Protein AF-A0A0X8G6J3-F1 (afdb_monomer)

Sequence (197 aa):
MYQIENKQFKKTNFDKNHKIVDYQYIKVGNIVKNNNGFSLEINMKKFDKKGNLKKEETSKYSCNTKEGGVFMGIIPFINKPSKKININVLSKNSLYPSNFQEINVLDDYKIIATYKTGFLGVTSITDMNYINRNIKKTDDNTYTILGEIDIKIEVAGVNISNISYKSEEKIDTLKGIVFQKFVENSGSYFTIQLINE

Nearest PDB structures (foldseek):
  4fvs-assembly3_C  TM=5.136E-01  e=3.017E-07  Parabacteroides distasonis ATCC 8503
  3fzx-assembly1_A-2  TM=4.599E-01  e=1.463E-06  Bacteroides fragilis NCTC 9343

Mean predicted aligned error: 5.38 Å

Solvent-accessible surface area (backbone atoms only — not comparable to full-atom values): 10365 Å² total; per-residue (Å²): 125,48,60,60,54,65,26,30,32,40,37,42,35,29,40,62,81,74,44,69,58,31,37,31,43,39,39,30,37,65,72,48,74,56,101,68,22,37,30,34,43,36,42,37,40,33,26,41,67,87,68,50,80,74,47,72,50,73,32,35,41,38,32,65,50,87,66,66,58,56,51,75,78,39,62,84,73,61,88,65,80,26,84,46,35,42,37,46,76,51,56,92,63,74,94,62,68,94,71,87,64,78,39,83,64,49,81,52,36,36,40,42,39,41,32,41,38,73,95,84,54,42,52,31,40,38,40,37,39,39,35,82,27,27,37,39,72,74,50,101,56,30,33,35,38,38,30,34,36,44,35,40,36,30,47,75,90,40,80,77,47,79,50,55,27,44,37,40,35,33,34,31,79,89,64,14,74,44,35,36,37,38,37,34,90,79,54,26,31,36,38,35,33,59,75,48,124

pLDDT: mean 86.93, std 9.5, range [51.28, 97.62]

Organism: NCBI:txid1622118

Structure (mmCIF, N/CA/C/O backbone):
data_AF-A0A0X8G6J3-F1
#
_entry.id   AF-A0A0X8G6J3-F1
#
loop_
_atom_site.group_PDB
_atom_site.id
_atom_site.type_symbol
_atom_site.label_atom_id
_atom_site.label_alt_id
_atom_site.label_comp_id
_atom_site.label_asym_id
_atom_site.label_entity_id
_atom_site.label_seq_id
_atom_site.pdbx_PDB_ins_code
_atom_site.Cartn_x
_atom_site.Cartn_y
_atom_site.Cartn_z
_atom_site.occupancy
_atom_site.B_iso_or_equiv
_atom_site.auth_seq_id
_atom_site.auth_comp_id
_atom_site.auth_asym_id
_atom_site.auth_atom_id
_atom_site.pdbx_PDB_model_num
ATOM 1 N N . MET A 1 1 ? 6.593 7.544 -15.133 1.00 51.28 1 MET A N 1
ATOM 2 C CA . MET A 1 1 ? 6.299 7.765 -13.697 1.00 51.28 1 MET A CA 1
ATOM 3 C C . MET A 1 1 ? 4.918 7.188 -13.454 1.00 51.28 1 MET A C 1
ATOM 5 O O . MET A 1 1 ? 3.986 7.673 -14.076 1.00 51.28 1 MET A O 1
ATOM 9 N N . TYR A 1 2 ? 4.780 6.129 -12.653 1.00 58.97 2 TYR A N 1
ATOM 10 C CA . TYR A 1 2 ? 3.465 5.555 -12.327 1.00 58.97 2 TYR A CA 1
ATOM 11 C C . TYR A 1 2 ? 2.759 6.515 -11.373 1.00 58.97 2 TYR A C 1
ATOM 13 O O . TYR A 1 2 ? 2.923 6.459 -10.157 1.00 58.97 2 TYR A O 1
ATOM 21 N N . GLN A 1 3 ? 2.128 7.526 -11.962 1.00 69.06 3 GLN A N 1
ATOM 22 C CA . GLN A 1 3 ? 1.767 8.744 -11.262 1.00 69.06 3 GLN A CA 1
ATOM 23 C C . GLN A 1 3 ? 0.412 8.540 -10.601 1.00 69.06 3 GLN A C 1
ATOM 25 O O . GLN A 1 3 ? -0.606 8.368 -11.266 1.00 69.06 3 GLN A O 1
ATOM 30 N N . ILE A 1 4 ? 0.434 8.505 -9.275 1.00 80.38 4 ILE A N 1
ATOM 31 C CA . ILE A 1 4 ? -0.761 8.458 -8.428 1.00 80.38 4 ILE A CA 1
ATOM 32 C C . ILE A 1 4 ? -1.373 9.843 -8.216 1.00 80.38 4 ILE A C 1
ATOM 34 O O . ILE A 1 4 ? -2.382 9.963 -7.537 1.00 80.38 4 ILE A O 1
ATOM 38 N N . GLU A 1 5 ? -0.740 10.883 -8.760 1.00 85.62 5 GLU A N 1
ATOM 39 C CA . GLU A 1 5 ? -1.200 12.264 -8.670 1.00 85.62 5 GLU A CA 1
ATOM 40 C C . GLU A 1 5 ? -2.636 12.397 -9.164 1.00 85.62 5 GLU A C 1
ATOM 42 O O . GLU A 1 5 ? -2.987 11.828 -10.195 1.00 85.62 5 GLU A O 1
ATOM 47 N N . ASN A 1 6 ? -3.445 13.156 -8.427 1.00 88.12 6 ASN A N 1
ATOM 48 C CA . ASN A 1 6 ? -4.841 13.454 -8.751 1.00 88.12 6 ASN A CA 1
ATOM 49 C C . ASN A 1 6 ? -5.767 12.234 -8.877 1.00 88.12 6 ASN A C 1
ATOM 51 O O . ASN A 1 6 ? -6.945 12.396 -9.184 1.00 88.12 6 ASN A O 1
ATOM 55 N N . LYS A 1 7 ? -5.284 11.032 -8.545 1.00 89.81 7 LYS A N 1
ATOM 56 C CA . LYS A 1 7 ? -6.077 9.803 -8.572 1.00 89.81 7 LYS A CA 1
ATOM 57 C C . LYS A 1 7 ? -6.813 9.569 -7.269 1.00 89.81 7 LYS A C 1
ATOM 59 O O . LYS A 1 7 ? -6.413 10.019 -6.187 1.00 89.81 7 LYS A O 1
ATOM 64 N N . GLN A 1 8 ? -7.887 8.794 -7.382 1.00 92.62 8 GLN A N 1
ATOM 65 C CA . GLN A 1 8 ? -8.669 8.358 -6.240 1.00 92.62 8 GLN A CA 1
ATOM 66 C C . GLN A 1 8 ? -8.695 6.838 -6.137 1.00 92.62 8 GLN A C 1
ATOM 68 O O . GLN A 1 8 ? -9.007 6.132 -7.094 1.00 92.62 8 GLN A O 1
ATOM 73 N N . PHE A 1 9 ? -8.439 6.342 -4.933 1.00 92.75 9 PHE A N 1
ATOM 74 C CA . PHE A 1 9 ? -8.436 4.924 -4.617 1.00 92.75 9 PHE A CA 1
ATOM 75 C C . PHE A 1 9 ? -9.472 4.599 -3.544 1.00 92.75 9 PHE A C 1
ATOM 77 O O . PHE A 1 9 ? -9.781 5.416 -2.674 1.00 92.75 9 PHE A O 1
ATOM 84 N N . LYS A 1 10 ? -9.980 3.370 -3.572 1.00 94.94 10 LYS A N 1
ATOM 85 C CA . LYS A 1 10 ? -10.772 2.777 -2.497 1.00 94.94 10 LYS A CA 1
ATOM 86 C C . LYS A 1 10 ? -9.968 1.661 -1.855 1.00 94.94 10 LYS A C 1
ATOM 88 O O . LYS A 1 10 ? -9.689 0.662 -2.513 1.00 94.94 10 LYS A O 1
ATOM 93 N N . LYS A 1 11 ? -9.642 1.805 -0.570 1.00 94.94 11 LYS A N 1
ATOM 94 C CA . LYS A 1 11 ? -9.131 0.698 0.243 1.00 94.94 11 LYS A CA 1
ATOM 95 C C . LYS A 1 11 ? -10.290 0.028 0.973 1.00 94.94 11 LYS A C 1
ATOM 97 O O . LYS A 1 11 ? -11.063 0.718 1.632 1.00 94.94 11 LYS A O 1
ATOM 102 N N . THR A 1 12 ? -10.403 -1.291 0.883 1.00 96.44 12 THR A N 1
ATOM 103 C CA . THR A 1 12 ? -11.444 -2.075 1.570 1.00 96.44 12 THR A CA 1
ATOM 104 C C . THR A 1 12 ? -10.787 -3.155 2.414 1.00 96.44 12 THR A C 1
ATOM 106 O O . THR A 1 12 ? -9.980 -3.916 1.887 1.00 96.44 12 THR A O 1
ATOM 109 N N . ASN A 1 13 ? -11.122 -3.221 3.702 1.00 96.38 13 ASN A N 1
ATOM 110 C CA . ASN A 1 13 ? -10.615 -4.238 4.622 1.00 96.38 13 ASN A CA 1
ATOM 111 C C . ASN A 1 13 ? -11.652 -5.356 4.787 1.00 96.38 13 ASN A C 1
ATOM 113 O O . ASN A 1 13 ? -12.846 -5.086 4.954 1.00 96.38 13 ASN A O 1
ATOM 117 N N . PHE A 1 14 ? -11.190 -6.601 4.765 1.00 97.62 14 PHE A N 1
ATOM 118 C CA . PHE A 1 14 ? -12.004 -7.808 4.833 1.00 97.62 14 PHE A CA 1
ATOM 119 C C . PHE A 1 14 ? -11.550 -8.694 5.991 1.00 97.62 14 PHE A C 1
ATOM 121 O O . PHE A 1 14 ? -10.353 -8.830 6.254 1.00 97.62 14 PHE A O 1
ATOM 128 N N . ASP A 1 15 ? -12.511 -9.319 6.667 1.00 96.94 15 ASP A N 1
ATOM 129 C CA . ASP A 1 15 ? -12.221 -10.381 7.624 1.00 96.94 15 ASP A CA 1
ATOM 130 C C . ASP A 1 15 ? -11.864 -11.696 6.905 1.00 96.94 15 ASP A C 1
ATOM 132 O O . ASP A 1 15 ? -12.008 -11.835 5.686 1.00 96.94 15 ASP A O 1
ATOM 136 N N . LYS A 1 16 ? -11.437 -12.698 7.679 1.00 96.56 16 LYS A N 1
ATOM 137 C CA . LYS A 1 16 ? -11.133 -14.050 7.182 1.00 96.56 16 LYS A CA 1
ATOM 138 C C . LYS A 1 16 ? -12.302 -14.770 6.489 1.00 96.56 16 LYS A C 1
ATOM 140 O O . LYS A 1 16 ? -12.087 -15.795 5.858 1.00 96.56 16 LYS A O 1
ATOM 145 N N . ASN A 1 17 ? -13.533 -14.271 6.629 1.00 97.06 17 ASN A N 1
ATOM 146 C CA . ASN A 1 17 ? -14.732 -14.807 5.983 1.00 97.06 17 ASN A CA 1
ATOM 147 C C . ASN A 1 17 ? -15.140 -13.97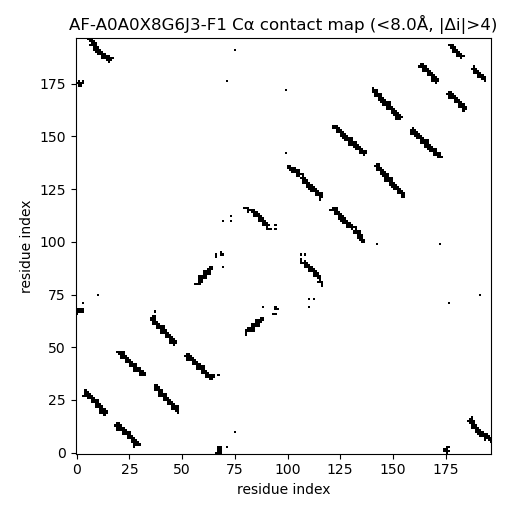1 4.756 1.00 97.06 17 ASN A C 1
ATOM 149 O O . ASN A 1 17 ? -16.286 -14.056 4.313 1.00 97.06 17 ASN A O 1
ATOM 153 N N . HIS A 1 18 ? -14.236 -13.131 4.238 1.00 96.06 18 HIS A N 1
ATOM 154 C CA . HIS A 1 18 ? -14.456 -12.232 3.103 1.00 96.06 18 HIS A CA 1
ATOM 155 C C . HIS A 1 18 ? -15.536 -11.163 3.334 1.00 96.06 18 HIS A C 1
ATOM 157 O O . HIS A 1 18 ? -16.043 -10.570 2.378 1.00 96.06 18 HIS A O 1
ATOM 163 N N . LYS A 1 19 ? -15.894 -10.871 4.590 1.00 97.56 19 LYS A N 1
ATOM 164 C CA . LYS A 1 19 ? -16.859 -9.814 4.916 1.00 97.56 19 LYS A CA 1
ATOM 165 C C . LYS A 1 19 ? -16.145 -8.483 5.088 1.00 97.56 19 LYS A C 1
ATOM 167 O O . LYS A 1 19 ? -15.113 -8.401 5.748 1.00 97.56 19 LYS A O 1
ATOM 172 N N . ILE A 1 20 ? -16.734 -7.424 4.537 1.00 97.31 20 ILE A N 1
ATOM 173 C CA . ILE A 1 20 ? -16.217 -6.060 4.690 1.00 97.31 20 ILE A CA 1
ATOM 174 C C . ILE A 1 20 ? -16.267 -5.654 6.167 1.00 97.31 20 ILE A C 1
ATOM 176 O O . ILE A 1 20 ? -17.327 -5.676 6.801 1.00 97.31 20 ILE A O 1
ATOM 180 N N . VAL A 1 21 ? -15.116 -5.238 6.688 1.00 96.75 21 VAL A N 1
ATOM 181 C CA . VAL A 1 21 ? -14.955 -4.700 8.043 1.00 96.75 21 VAL A CA 1
ATOM 182 C C . VAL A 1 21 ? -15.147 -3.186 8.024 1.00 96.75 21 VAL A C 1
ATOM 184 O O . VAL A 1 21 ? -15.980 -2.645 8.753 1.00 96.75 21 VAL A O 1
ATOM 187 N N . ASP A 1 22 ? -14.397 -2.510 7.158 1.00 96.06 22 ASP A N 1
ATOM 188 C CA . ASP A 1 22 ? -14.461 -1.074 6.917 1.00 96.06 22 ASP A CA 1
ATOM 189 C C . ASP A 1 22 ? -13.837 -0.739 5.548 1.00 96.06 22 ASP A C 1
ATOM 191 O O . ASP A 1 22 ? -13.261 -1.604 4.877 1.00 96.06 22 ASP A O 1
ATOM 195 N N . TYR A 1 23 ? -13.989 0.505 5.100 1.00 95.62 23 TYR A N 1
ATOM 196 C CA . TYR A 1 23 ? -13.352 0.976 3.872 1.00 95.62 23 TYR A CA 1
ATOM 197 C C . TYR A 1 23 ? -12.980 2.453 3.968 1.00 95.62 23 TYR A C 1
ATOM 199 O O . TYR A 1 23 ? -13.466 3.194 4.822 1.00 95.62 23 TYR A O 1
ATOM 207 N N . GLN A 1 24 ? -12.107 2.897 3.073 1.00 94.12 24 GLN A N 1
ATOM 208 C CA . GLN A 1 24 ? -11.682 4.286 2.983 1.00 94.12 24 GLN A CA 1
ATOM 209 C C . GLN A 1 24 ? -11.500 4.721 1.531 1.00 94.12 24 GLN A C 1
ATOM 211 O O . GLN A 1 24 ? -11.022 3.955 0.693 1.00 94.12 24 GLN A O 1
ATOM 216 N N . TYR A 1 25 ? -11.855 5.971 1.252 1.00 94.19 25 TYR A N 1
ATOM 217 C CA . TYR A 1 25 ? -11.484 6.654 0.020 1.00 94.19 25 TYR A CA 1
ATOM 218 C C . TYR A 1 25 ? -10.208 7.448 0.251 1.00 94.19 25 TYR A C 1
ATOM 220 O O . TYR A 1 25 ? -10.073 8.115 1.274 1.00 94.19 25 TYR A O 1
ATOM 228 N N . ILE A 1 26 ? -9.283 7.356 -0.696 1.00 91.38 26 ILE A N 1
ATOM 229 C CA . ILE A 1 26 ? -7.967 7.984 -0.671 1.00 91.38 26 ILE A CA 1
ATOM 230 C C . ILE A 1 26 ? -7.887 8.855 -1.918 1.00 91.38 26 ILE A C 1
ATOM 232 O O . ILE A 1 26 ? -7.860 8.329 -3.027 1.00 91.38 26 ILE A O 1
ATOM 236 N N . LYS A 1 27 ? -7.861 10.172 -1.746 1.00 91.75 27 LYS A N 1
ATOM 237 C CA . LYS A 1 27 ? -7.637 11.131 -2.825 1.00 91.75 27 LYS A CA 1
ATOM 238 C C . LYS A 1 27 ? -6.218 11.663 -2.723 1.00 91.75 27 LYS A C 1
ATOM 240 O O . LYS A 1 27 ? -5.848 12.255 -1.708 1.00 91.75 27 LYS A O 1
ATOM 245 N N . VAL A 1 28 ? -5.440 11.443 -3.771 1.00 88.25 28 VAL A N 1
ATOM 246 C CA . VAL A 1 28 ? -4.062 11.914 -3.867 1.00 88.25 28 VAL A CA 1
ATOM 247 C C . VAL A 1 28 ? -4.067 13.289 -4.530 1.00 88.25 28 VAL A C 1
ATOM 249 O O . VAL A 1 28 ? -4.701 13.480 -5.563 1.00 88.25 28 VAL A O 1
ATOM 252 N N . GLY A 1 29 ? -3.405 14.262 -3.912 1.00 88.75 29 GLY A N 1
ATOM 253 C CA . GLY A 1 29 ? -3.233 15.603 -4.462 1.00 88.75 29 GLY A CA 1
ATOM 254 C C . GLY A 1 29 ? -2.070 15.695 -5.448 1.00 88.75 29 GLY A C 1
ATOM 255 O O . GLY A 1 29 ? -1.490 14.687 -5.857 1.00 88.75 29 GLY A O 1
ATOM 256 N N . ASN A 1 30 ? -1.706 16.930 -5.787 1.00 89.19 30 ASN A N 1
ATOM 257 C CA . ASN A 1 30 ? -0.569 17.214 -6.656 1.00 89.19 30 ASN A CA 1
ATOM 258 C C . ASN A 1 30 ? 0.765 16.788 -6.014 1.00 89.19 30 ASN A C 1
ATOM 260 O O . ASN A 1 30 ? 0.976 16.944 -4.806 1.00 89.19 30 ASN A O 1
ATOM 264 N N . ILE A 1 31 ? 1.682 16.289 -6.839 1.00 85.75 31 ILE A N 1
ATOM 265 C CA . ILE A 1 31 ? 3.051 15.939 -6.481 1.00 85.75 31 ILE A CA 1
ATOM 266 C C . ILE A 1 31 ? 3.927 17.167 -6.708 1.00 85.75 31 ILE A C 1
ATOM 268 O O . ILE A 1 31 ? 4.256 17.544 -7.831 1.00 85.75 31 ILE A O 1
ATOM 272 N N . VAL A 1 32 ? 4.377 17.765 -5.613 1.00 86.69 32 VAL A N 1
ATOM 273 C CA . VAL A 1 32 ? 5.320 18.881 -5.632 1.00 86.69 32 VAL A CA 1
ATOM 274 C C . VAL A 1 32 ? 6.737 18.325 -5.555 1.00 86.69 32 VAL A C 1
ATOM 276 O O . VAL A 1 32 ? 7.125 17.731 -4.548 1.00 86.69 32 VAL A O 1
ATOM 279 N N . LYS A 1 33 ? 7.519 18.511 -6.619 1.00 83.44 33 LYS A N 1
ATOM 280 C CA . LYS A 1 33 ? 8.941 18.136 -6.663 1.00 83.44 33 LYS A CA 1
ATOM 281 C C . LYS A 1 33 ? 9.805 19.257 -6.089 1.00 83.44 33 LYS A C 1
ATOM 283 O O . LYS A 1 33 ? 9.541 20.431 -6.329 1.00 83.44 33 LYS A O 1
ATOM 288 N N . ASN A 1 34 ? 10.857 18.894 -5.366 1.00 77.19 34 ASN A N 1
ATOM 289 C CA . ASN A 1 34 ? 11.898 19.811 -4.909 1.00 77.19 34 ASN A CA 1
ATOM 290 C C . ASN A 1 34 ? 13.284 19.169 -5.097 1.00 77.19 34 ASN A C 1
ATOM 292 O O . ASN A 1 34 ? 13.391 18.006 -5.486 1.00 77.19 34 ASN A O 1
ATOM 296 N N . ASN A 1 35 ? 14.353 19.918 -4.815 1.00 73.94 35 ASN A N 1
ATOM 297 C CA . ASN A 1 35 ? 15.731 19.446 -5.015 1.00 73.94 35 ASN A CA 1
ATOM 298 C C . ASN A 1 35 ? 16.058 18.155 -4.237 1.00 73.94 35 ASN A C 1
ATOM 300 O O . ASN A 1 35 ? 16.940 17.405 -4.646 1.00 73.94 35 ASN A O 1
ATOM 304 N N . ASN A 1 36 ? 15.318 17.875 -3.160 1.00 71.75 36 ASN A N 1
ATOM 305 C CA . ASN A 1 36 ? 15.577 16.784 -2.223 1.00 71.75 36 ASN A CA 1
ATOM 306 C C . ASN A 1 36 ? 14.566 15.627 -2.344 1.00 71.75 36 ASN A C 1
ATOM 308 O O . ASN A 1 36 ? 14.635 14.689 -1.553 1.00 71.75 36 ASN A O 1
ATOM 312 N N . GLY A 1 37 ? 13.639 15.675 -3.309 1.00 78.62 37 GLY A N 1
ATOM 313 C CA . GLY A 1 37 ? 12.644 14.627 -3.540 1.00 78.62 37 GLY A CA 1
ATOM 314 C C . GLY A 1 37 ? 11.275 15.175 -3.932 1.00 78.62 37 GLY A C 1
ATOM 315 O O . GLY A 1 37 ? 11.162 16.093 -4.747 1.00 78.62 37 GLY A O 1
ATOM 316 N N . PHE A 1 38 ? 10.211 14.599 -3.378 1.00 81.94 38 PHE A N 1
ATOM 317 C CA . PHE A 1 38 ? 8.840 15.009 -3.677 1.00 81.94 38 PHE A CA 1
ATOM 318 C C . PHE A 1 38 ? 7.942 14.985 -2.442 1.00 81.94 38 PHE A C 1
ATOM 320 O O . PHE A 1 38 ? 8.163 14.253 -1.475 1.00 81.94 38 PHE A O 1
ATOM 327 N N . SER A 1 39 ? 6.893 15.795 -2.486 1.00 84.88 39 SER A N 1
ATOM 328 C CA . SER A 1 39 ? 5.851 15.843 -1.469 1.00 84.88 39 SER A CA 1
ATOM 329 C C . SER A 1 39 ? 4.474 15.812 -2.102 1.00 84.88 39 SER A C 1
ATOM 331 O O . SER A 1 39 ? 4.294 16.337 -3.197 1.00 84.88 39 SER A O 1
ATOM 333 N N . LEU A 1 40 ? 3.506 15.237 -1.399 1.00 86.56 40 LEU A N 1
ATOM 334 C CA . LEU A 1 40 ? 2.106 15.285 -1.802 1.00 86.56 40 LEU A CA 1
ATOM 335 C C . LEU A 1 40 ? 1.188 15.346 -0.586 1.00 86.56 40 LEU A C 1
ATOM 337 O O . LEU A 1 40 ? 1.580 15.020 0.540 1.00 86.56 40 LEU A O 1
ATOM 341 N N . GLU A 1 41 ? -0.044 15.764 -0.833 1.00 88.19 41 GLU A N 1
ATOM 342 C CA . GLU A 1 41 ? -1.135 15.690 0.131 1.00 88.19 41 GLU A CA 1
ATOM 343 C C . GLU A 1 41 ? -2.040 14.508 -0.193 1.00 88.19 41 GLU A C 1
ATOM 345 O O . GLU A 1 41 ? -2.305 14.212 -1.356 1.00 88.19 41 GLU A O 1
ATOM 350 N N . ILE A 1 42 ? -2.535 13.839 0.844 1.00 87.75 42 ILE A N 1
ATOM 351 C CA . ILE A 1 42 ? -3.537 12.784 0.714 1.00 87.75 42 ILE A CA 1
ATOM 352 C C . ILE A 1 42 ? -4.705 13.127 1.610 1.00 87.75 42 ILE A C 1
ATOM 354 O O . ILE A 1 42 ? -4.521 13.265 2.818 1.00 87.75 42 ILE A O 1
ATOM 358 N N . ASN A 1 43 ? -5.895 13.204 1.026 1.00 90.44 43 ASN A N 1
ATOM 359 C CA . ASN A 1 43 ? -7.145 13.260 1.765 1.00 90.44 43 ASN A CA 1
ATOM 360 C C . ASN A 1 43 ? -7.729 11.849 1.874 1.00 90.44 43 ASN A C 1
ATOM 362 O O . ASN A 1 43 ? -7.900 11.154 0.874 1.00 90.44 43 ASN A O 1
ATOM 366 N N . MET A 1 44 ? -8.024 11.421 3.095 1.00 90.69 44 MET A N 1
ATOM 367 C CA . MET A 1 44 ? -8.567 10.106 3.389 1.00 90.69 44 MET A CA 1
ATOM 368 C C . MET A 1 44 ? -9.893 10.241 4.127 1.00 90.69 44 MET A C 1
ATOM 370 O O . MET A 1 44 ? -9.975 10.919 5.149 1.00 90.69 44 MET A O 1
ATOM 374 N N . LYS A 1 45 ? -10.919 9.539 3.644 1.00 93.06 45 LYS A N 1
ATOM 375 C CA . LYS A 1 45 ? -12.229 9.430 4.297 1.00 93.06 45 LYS A CA 1
ATOM 376 C C . LYS A 1 45 ? -12.487 7.976 4.657 1.00 93.06 45 LYS A C 1
ATOM 378 O O . LYS A 1 45 ? -12.568 7.145 3.757 1.00 93.06 45 LYS A O 1
ATOM 383 N N . LYS A 1 46 ? -12.606 7.664 5.947 1.00 93.31 46 LYS A N 1
ATOM 384 C CA . LYS A 1 46 ? -12.851 6.312 6.470 1.00 93.31 46 LYS A CA 1
ATOM 385 C C . LYS A 1 46 ? -14.321 6.125 6.832 1.00 93.31 46 LYS A C 1
ATOM 387 O O . LYS A 1 46 ? -14.900 6.963 7.521 1.00 93.31 46 LYS A O 1
ATOM 392 N N . PHE A 1 47 ? -14.884 4.989 6.447 1.00 96.00 47 PHE A N 1
ATOM 393 C CA . PHE A 1 47 ? -16.277 4.610 6.656 1.00 96.00 47 PHE A CA 1
ATOM 394 C C . PHE A 1 47 ? -16.361 3.253 7.349 1.00 96.00 47 PHE A C 1
ATOM 396 O O . PHE A 1 47 ? -15.510 2.395 7.130 1.00 96.00 47 PHE A O 1
ATOM 403 N N . ASP A 1 48 ? -17.388 3.038 8.170 1.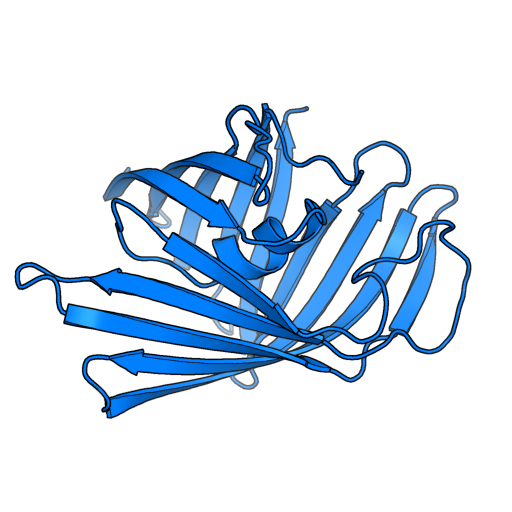00 96.25 48 ASP A N 1
ATOM 404 C CA . ASP A 1 48 ? -17.706 1.685 8.643 1.00 96.25 48 ASP A CA 1
ATOM 405 C C . ASP A 1 48 ? -18.402 0.846 7.559 1.00 96.25 48 ASP A C 1
ATOM 407 O O . ASP A 1 48 ? -18.801 1.347 6.508 1.00 96.25 48 ASP A O 1
ATOM 411 N N . LYS A 1 49 ? -18.602 -0.448 7.832 1.00 95.56 49 LYS A N 1
ATOM 412 C CA .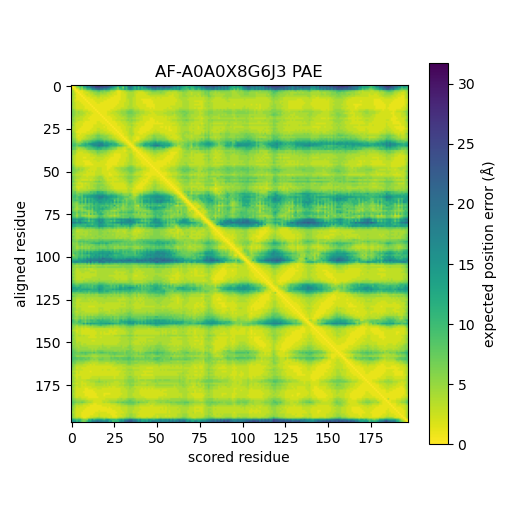 LYS A 1 49 ? -19.329 -1.362 6.934 1.00 95.56 49 LYS A CA 1
ATOM 413 C C . LYS A 1 49 ? -20.767 -0.944 6.593 1.00 95.56 49 LYS A C 1
ATOM 415 O O . LYS A 1 49 ? -21.328 -1.485 5.648 1.00 95.56 49 LYS A O 1
ATOM 420 N N . LYS A 1 50 ? -21.386 -0.043 7.368 1.00 96.12 50 LYS A N 1
ATOM 421 C CA . LYS A 1 50 ? -22.736 0.488 7.106 1.00 96.12 50 LYS A CA 1
ATOM 422 C C . LYS A 1 50 ? -22.695 1.773 6.266 1.00 96.12 50 LYS A C 1
ATOM 424 O O . LYS A 1 50 ? -23.747 2.311 5.948 1.00 96.12 50 LYS A O 1
ATOM 429 N N . GLY A 1 51 ? -21.503 2.264 5.926 1.00 95.06 51 GLY A N 1
ATOM 430 C CA . GLY A 1 51 ? -21.301 3.483 5.152 1.00 95.06 51 GLY A CA 1
ATOM 431 C C . GLY A 1 51 ? -21.303 4.767 5.976 1.00 95.06 51 GLY A C 1
ATOM 432 O O . GLY A 1 51 ? -21.323 5.851 5.399 1.00 95.06 51 GLY A O 1
ATOM 433 N N . ASN A 1 52 ? -21.243 4.690 7.309 1.00 97.12 52 ASN A N 1
ATOM 434 C CA . ASN A 1 52 ? -21.144 5.897 8.129 1.00 97.12 52 ASN A CA 1
ATOM 435 C C . ASN A 1 52 ? -19.710 6.421 8.111 1.00 97.12 52 ASN A C 1
ATOM 437 O O . ASN A 1 52 ? -18.779 5.676 8.436 1.00 97.12 52 ASN A O 1
ATOM 441 N N . LEU A 1 53 ? -19.538 7.709 7.807 1.00 96.25 53 LEU A N 1
ATOM 442 C CA . LEU A 1 53 ? -18.250 8.388 7.924 1.00 96.25 53 LEU A CA 1
ATOM 443 C C . LEU A 1 53 ? -17.773 8.325 9.381 1.00 96.25 53 LEU A C 1
ATOM 445 O O . LEU A 1 53 ? -18.463 8.765 10.298 1.00 96.25 53 LEU A O 1
ATOM 449 N N . LYS A 1 54 ? -16.586 7.762 9.596 1.00 94.38 54 LYS A N 1
ATOM 450 C CA . LYS A 1 54 ? -15.933 7.701 10.910 1.00 94.38 54 LYS A CA 1
ATOM 451 C C . LYS A 1 54 ? -14.868 8.760 11.072 1.00 94.38 54 LYS A C 1
ATOM 453 O O . LYS A 1 54 ? -14.620 9.205 12.188 1.00 94.38 54 LYS A O 1
ATOM 458 N N . LYS A 1 55 ? -14.196 9.106 9.978 1.00 88.62 55 LYS A N 1
ATOM 459 C CA . LYS A 1 55 ? -13.063 10.017 10.013 1.00 88.62 55 LYS A CA 1
ATOM 460 C C . LYS A 1 55 ? -12.793 10.593 8.636 1.00 88.62 55 LYS A C 1
ATOM 462 O O . LYS A 1 55 ? -12.887 9.877 7.642 1.00 88.62 55 LYS A O 1
ATOM 467 N N . GLU A 1 56 ? -12.379 11.846 8.607 1.00 91.38 56 GLU A N 1
ATOM 468 C CA . GLU A 1 56 ? -11.778 12.486 7.448 1.00 91.38 56 GLU A CA 1
ATOM 469 C C . GLU A 1 56 ? -10.482 13.162 7.890 1.00 91.38 56 GLU A C 1
ATOM 471 O O . GLU A 1 56 ? -10.438 13.790 8.948 1.00 91.38 56 GLU A O 1
ATOM 476 N N . GLU A 1 57 ? -9.413 12.989 7.120 1.00 86.50 57 GLU A N 1
ATOM 477 C CA . GLU A 1 57 ? -8.124 13.600 7.425 1.00 86.50 57 GLU A CA 1
ATOM 478 C C . GLU A 1 57 ? -7.298 13.878 6.176 1.00 86.50 57 GLU A C 1
ATOM 480 O O . GLU A 1 57 ? -7.377 13.153 5.187 1.00 86.50 57 GLU A O 1
ATOM 485 N N . THR A 1 58 ? -6.452 14.904 6.258 1.00 87.25 58 THR A N 1
ATOM 486 C CA . THR A 1 58 ? -5.455 15.213 5.234 1.00 87.25 58 THR A CA 1
ATOM 487 C C . THR A 1 58 ? -4.060 15.062 5.829 1.00 87.25 58 THR A C 1
ATOM 489 O O . THR A 1 58 ? -3.766 15.636 6.877 1.00 87.25 58 THR A O 1
ATOM 492 N N . SER A 1 59 ? -3.198 14.289 5.168 1.00 84.44 59 SER A N 1
ATOM 493 C CA . SER A 1 59 ? -1.807 14.060 5.578 1.00 84.44 59 SER A CA 1
ATOM 494 C C . SER A 1 59 ? -0.837 14.523 4.496 1.00 84.44 59 SER A C 1
ATOM 496 O O . SER A 1 59 ? -1.070 14.298 3.308 1.00 84.44 59 SER A O 1
ATOM 498 N N . LYS A 1 60 ? 0.268 15.148 4.914 1.00 85.56 60 LYS A N 1
ATOM 499 C CA . LYS A 1 60 ? 1.371 15.543 4.031 1.00 85.56 60 LYS A CA 1
ATOM 500 C C . LYS A 1 60 ? 2.466 14.491 4.077 1.00 85.56 60 LYS A C 1
ATOM 502 O O . LYS A 1 60 ? 3.019 14.197 5.140 1.00 85.56 60 LYS A O 1
ATOM 507 N N . TYR A 1 61 ? 2.808 13.968 2.912 1.00 83.56 61 TYR A N 1
ATOM 508 C CA . TYR A 1 61 ? 3.891 13.018 2.740 1.00 83.56 61 TYR A CA 1
ATOM 509 C C . TYR A 1 61 ? 5.094 13.726 2.125 1.00 83.56 61 TYR A C 1
ATOM 511 O O . TYR A 1 61 ? 4.949 14.556 1.229 1.00 83.56 61 TYR A O 1
ATOM 519 N N . SER A 1 62 ? 6.291 13.421 2.616 1.00 83.75 62 SER A N 1
ATOM 520 C CA . SER A 1 62 ? 7.558 13.915 2.080 1.00 83.75 62 SER A CA 1
ATOM 521 C C . SER A 1 62 ? 8.501 12.737 1.897 1.00 83.75 62 SER A C 1
ATOM 523 O O . SER A 1 62 ? 8.743 11.969 2.828 1.00 83.75 62 SER A O 1
ATOM 525 N N . CYS A 1 63 ? 9.016 12.582 0.688 1.00 80.00 63 CYS A N 1
ATOM 526 C CA . CYS A 1 63 ? 9.834 11.449 0.308 1.00 80.00 63 CYS A CA 1
ATOM 527 C C . CYS A 1 63 ? 11.171 11.935 -0.231 1.00 80.00 63 CYS A C 1
ATOM 529 O O . CYS A 1 63 ? 11.203 12.786 -1.119 1.00 80.00 63 CYS A O 1
ATOM 531 N N . ASN A 1 64 ? 12.255 11.365 0.292 1.00 76.56 64 ASN A N 1
ATOM 532 C CA . ASN A 1 64 ? 13.623 11.732 -0.071 1.00 76.56 64 ASN A CA 1
ATOM 533 C C . ASN A 1 64 ? 14.160 10.876 -1.233 1.00 76.56 64 ASN A C 1
ATOM 535 O O . ASN A 1 64 ? 15.340 10.545 -1.285 1.00 76.56 64 ASN A O 1
ATOM 539 N N . THR A 1 65 ? 13.287 10.469 -2.153 1.00 69.25 65 THR A N 1
ATOM 540 C CA . THR A 1 65 ? 13.660 9.806 -3.411 1.00 69.25 65 THR A CA 1
ATOM 541 C C . THR A 1 65 ? 12.963 10.509 -4.575 1.00 69.25 65 THR A C 1
ATOM 543 O O . THR A 1 65 ? 12.189 11.439 -4.368 1.00 69.25 65 THR A O 1
ATOM 546 N N . LYS A 1 66 ? 13.280 10.120 -5.813 1.00 65.81 66 LYS A N 1
ATOM 547 C CA . LYS A 1 66 ? 12.654 10.611 -7.053 1.00 65.81 66 LYS A CA 1
ATOM 548 C C . LYS A 1 66 ? 11.612 9.631 -7.624 1.00 65.81 66 LYS A C 1
ATOM 550 O O . LYS A 1 66 ? 10.930 9.958 -8.593 1.00 65.81 66 LYS A O 1
ATOM 555 N N . GLU A 1 67 ? 11.439 8.464 -7.000 1.00 66.69 67 GLU A N 1
ATOM 556 C CA . GLU A 1 67 ? 10.505 7.417 -7.427 1.00 66.69 67 GLU A CA 1
ATOM 557 C C . GLU A 1 67 ? 9.081 7.579 -6.865 1.00 66.69 67 GLU A C 1
ATOM 559 O O . GLU A 1 67 ? 8.798 7.223 -5.728 1.00 66.69 67 GLU A O 1
ATOM 564 N N . GLY A 1 68 ? 8.137 8.064 -7.677 1.00 62.44 68 GLY A N 1
ATOM 565 C CA . GLY A 1 68 ? 6.753 8.312 -7.232 1.00 62.44 68 GLY A CA 1
ATOM 566 C C . GLY A 1 68 ? 5.933 7.070 -6.832 1.00 62.44 68 GLY A C 1
ATOM 567 O O . GLY A 1 68 ? 4.982 7.203 -6.063 1.00 62.44 68 GLY A O 1
ATOM 568 N N . GLY A 1 69 ? 6.300 5.867 -7.299 1.00 65.38 69 GLY A N 1
ATOM 569 C CA . GLY A 1 69 ? 5.594 4.611 -6.975 1.00 65.38 69 GLY A CA 1
ATOM 570 C C . GLY A 1 69 ? 5.675 4.210 -5.495 1.00 65.38 69 GLY A C 1
ATOM 571 O O . GLY A 1 69 ? 4.835 3.467 -4.999 1.00 65.38 69 GLY A O 1
ATOM 572 N N . VAL A 1 70 ? 6.635 4.783 -4.768 1.00 69.88 70 VAL A N 1
ATOM 573 C CA . VAL A 1 70 ? 6.902 4.547 -3.344 1.00 69.88 70 VAL A CA 1
ATOM 574 C C . VAL A 1 70 ? 5.676 4.790 -2.464 1.00 69.88 70 VAL A C 1
ATOM 576 O O . VAL A 1 70 ? 5.457 4.072 -1.493 1.00 69.88 70 VAL A O 1
ATOM 579 N N . PHE A 1 71 ? 4.846 5.784 -2.787 1.00 74.12 71 PHE A N 1
ATOM 580 C CA . PHE A 1 71 ? 3.730 6.165 -1.923 1.00 74.12 71 PHE A CA 1
ATOM 581 C C . PHE A 1 71 ? 2.632 5.108 -1.834 1.00 74.12 71 PHE A C 1
ATOM 583 O O . PHE A 1 71 ? 2.104 4.886 -0.745 1.00 74.12 71 PHE A O 1
ATOM 590 N N . MET A 1 72 ? 2.310 4.415 -2.929 1.00 72.75 72 MET A N 1
ATOM 591 C CA . MET A 1 72 ? 1.306 3.342 -2.884 1.00 72.75 72 MET A CA 1
ATOM 592 C C . MET A 1 72 ? 1.784 2.131 -2.086 1.00 72.75 72 MET A C 1
ATOM 594 O O . MET A 1 72 ? 0.957 1.377 -1.584 1.00 72.75 72 MET A O 1
ATOM 598 N N . GLY A 1 73 ? 3.095 1.986 -1.885 1.00 73.19 73 GLY A N 1
ATOM 599 C CA . GLY A 1 73 ? 3.654 1.023 -0.942 1.00 73.19 73 GLY A CA 1
ATOM 600 C C . GLY A 1 73 ? 3.550 1.442 0.534 1.00 73.19 73 GLY A C 1
ATOM 601 O O . GLY A 1 73 ? 3.926 0.682 1.417 1.00 73.19 73 GLY A O 1
ATOM 602 N N . ILE A 1 74 ? 3.076 2.650 0.849 1.00 76.00 74 ILE A N 1
ATOM 603 C CA . ILE A 1 74 ? 3.127 3.210 2.217 1.00 76.00 74 ILE A CA 1
ATOM 604 C C . ILE A 1 74 ? 1.751 3.596 2.730 1.00 76.00 74 ILE A C 1
ATOM 606 O O . ILE A 1 74 ? 1.386 3.266 3.860 1.00 76.00 74 ILE A O 1
ATOM 610 N N . ILE A 1 75 ? 0.974 4.271 1.880 1.00 74.69 75 ILE A N 1
ATOM 611 C CA . ILE A 1 75 ? -0.411 4.678 2.140 1.00 74.69 75 ILE A CA 1
ATOM 612 C C . ILE A 1 75 ? -1.261 3.562 2.769 1.00 74.69 75 ILE A C 1
ATOM 614 O O . ILE A 1 75 ? -2.041 3.865 3.676 1.00 74.69 75 ILE A O 1
ATOM 618 N N . PRO A 1 76 ? -1.146 2.282 2.355 1.00 75.00 76 PRO A N 1
ATOM 619 C CA . PRO A 1 76 ? -1.969 1.228 2.929 1.00 75.00 76 PRO A CA 1
ATOM 620 C C . PRO A 1 76 ? -1.729 1.012 4.426 1.00 75.00 76 PRO A C 1
ATOM 622 O O . PRO A 1 76 ? -2.645 0.577 5.130 1.00 75.00 76 PRO A O 1
ATOM 625 N N . PHE A 1 77 ? -0.518 1.302 4.903 1.00 77.25 77 PHE A N 1
ATOM 626 C CA . PHE A 1 77 ? -0.010 0.846 6.195 1.00 77.25 77 PHE A CA 1
ATOM 627 C C . PHE A 1 77 ? 0.047 1.957 7.244 1.00 77.25 77 PHE A C 1
ATOM 629 O O . PHE A 1 77 ? -0.072 1.685 8.439 1.00 77.25 77 PHE A O 1
ATOM 636 N N . ILE A 1 78 ? 0.131 3.221 6.826 1.00 74.31 78 ILE A N 1
ATOM 637 C CA . ILE A 1 78 ? 0.077 4.359 7.749 1.00 74.31 78 ILE A CA 1
ATOM 638 C C . ILE A 1 78 ? -1.380 4.794 7.933 1.00 74.31 78 ILE A C 1
ATOM 640 O O . ILE A 1 78 ? -1.910 5.611 7.188 1.00 74.31 78 ILE A O 1
ATOM 644 N N . ASN A 1 79 ? -2.045 4.246 8.955 1.00 62.75 79 ASN A N 1
ATOM 645 C CA . ASN A 1 79 ? -3.457 4.541 9.248 1.00 62.75 79 ASN A CA 1
ATOM 646 C C . ASN A 1 79 ? -3.685 5.728 10.208 1.00 62.75 79 ASN A C 1
ATOM 648 O O . ASN A 1 79 ? -4.822 5.963 10.630 1.00 62.75 79 ASN A O 1
ATOM 652 N N . LYS A 1 80 ? -2.616 6.430 10.613 1.00 65.38 80 LYS A N 1
ATOM 653 C CA . LYS A 1 80 ? -2.671 7.463 11.656 1.00 65.38 80 LYS A CA 1
ATOM 654 C C . LYS A 1 80 ? -2.429 8.865 11.095 1.00 65.38 80 LYS A C 1
ATOM 656 O O . LYS A 1 80 ? -1.567 9.024 10.232 1.00 65.38 80 LYS A O 1
ATOM 661 N N . PRO A 1 81 ? -3.115 9.885 11.650 1.00 57.19 81 PRO A N 1
ATOM 662 C CA . PRO A 1 81 ? -2.885 11.270 11.284 1.00 57.19 81 PRO A CA 1
ATOM 663 C C . PRO A 1 81 ? -1.452 11.626 11.637 1.00 57.19 81 PRO A C 1
ATOM 665 O O . PRO A 1 81 ? -1.053 11.545 12.801 1.00 57.19 81 PRO A O 1
ATOM 668 N N . SER A 1 82 ? -0.697 12.080 10.649 1.00 67.56 82 SER A N 1
ATOM 669 C CA . SER A 1 82 ? 0.539 12.791 10.910 1.00 67.56 82 SER A CA 1
ATOM 670 C C . SER A 1 82 ? 0.615 14.010 10.015 1.00 67.56 82 SER A C 1
ATOM 672 O O . SER A 1 82 ? 0.353 13.945 8.815 1.00 67.56 82 SER A O 1
ATOM 674 N N . LYS A 1 83 ? 1.001 15.144 10.606 1.00 69.19 83 LYS A N 1
ATOM 675 C CA . LYS A 1 83 ? 1.203 16.387 9.854 1.00 69.19 83 LYS A CA 1
ATOM 676 C C . LYS A 1 83 ? 2.329 16.254 8.829 1.00 69.19 83 LYS A C 1
ATOM 678 O O . LYS A 1 83 ? 2.351 17.021 7.874 1.00 69.19 83 LYS A O 1
ATOM 683 N N . LYS A 1 84 ? 3.269 15.328 9.049 1.00 80.31 84 LYS A N 1
ATOM 684 C CA . LYS A 1 84 ? 4.393 15.063 8.155 1.00 80.31 84 LYS A CA 1
ATOM 685 C C . LYS A 1 84 ? 4.875 13.628 8.319 1.00 80.31 84 LYS A C 1
ATOM 687 O O . LYS A 1 84 ? 5.187 13.203 9.431 1.00 80.31 84 LYS A O 1
ATOM 692 N N . ILE A 1 85 ? 4.989 12.925 7.202 1.00 84.81 85 ILE A N 1
ATOM 693 C CA . ILE A 1 85 ? 5.567 11.584 7.126 1.00 84.81 85 ILE A CA 1
ATOM 694 C C . ILE A 1 85 ? 6.831 11.686 6.281 1.00 84.81 85 ILE A C 1
ATOM 696 O O . ILE A 1 85 ? 6.754 12.111 5.129 1.00 84.81 85 ILE A O 1
ATOM 700 N N . ASN A 1 86 ? 7.979 11.335 6.861 1.00 87.62 86 ASN A N 1
ATOM 701 C CA . ASN A 1 86 ? 9.251 11.278 6.146 1.00 87.62 86 ASN A CA 1
ATOM 702 C C . ASN A 1 86 ? 9.483 9.856 5.655 1.00 87.62 86 ASN A C 1
ATOM 704 O O . ASN A 1 86 ? 9.387 8.913 6.438 1.00 87.62 86 ASN A O 1
ATOM 708 N N . ILE A 1 87 ? 9.801 9.715 4.375 1.00 87.56 87 ILE A N 1
ATOM 709 C CA . ILE A 1 87 ? 9.967 8.420 3.726 1.00 87.56 87 ILE A CA 1
ATOM 710 C C . ILE A 1 87 ? 11.383 8.311 3.181 1.00 87.56 87 ILE A C 1
ATOM 712 O O . ILE A 1 87 ? 11.809 9.147 2.378 1.00 87.56 87 ILE A O 1
ATOM 716 N N . ASN A 1 88 ? 12.071 7.250 3.591 1.00 88.25 88 ASN A N 1
ATOM 717 C CA . ASN A 1 88 ? 13.338 6.819 3.025 1.00 88.25 88 ASN A CA 1
ATOM 718 C C . ASN A 1 88 ? 13.157 5.476 2.309 1.00 88.25 88 ASN A C 1
ATOM 720 O O . ASN A 1 88 ? 12.441 4.604 2.800 1.00 88.25 88 ASN A O 1
ATOM 724 N N . VAL A 1 89 ? 13.812 5.313 1.165 1.00 87.50 89 VAL A N 1
ATOM 725 C CA . VAL A 1 89 ? 13.732 4.100 0.347 1.00 87.50 89 VAL A CA 1
ATOM 726 C C . VAL A 1 89 ? 15.137 3.575 0.142 1.00 87.50 89 VAL A C 1
ATOM 728 O O . VAL A 1 89 ? 16.009 4.295 -0.335 1.00 87.50 89 VAL A O 1
ATOM 731 N N . LEU A 1 90 ? 15.346 2.320 0.515 1.00 89.38 90 LEU A N 1
ATOM 732 C CA . LEU A 1 90 ? 16.594 1.599 0.340 1.00 89.38 90 LEU A CA 1
ATOM 733 C C . LEU A 1 90 ? 16.354 0.535 -0.728 1.00 89.38 90 LEU A C 1
ATOM 735 O O . LEU A 1 90 ? 15.665 -0.454 -0.483 1.00 89.38 90 LEU A O 1
ATOM 739 N N . SER A 1 91 ? 16.893 0.767 -1.919 1.00 85.88 91 SER A N 1
ATOM 740 C CA . SER A 1 91 ? 16.791 -0.142 -3.058 1.00 85.88 91 SER A CA 1
ATOM 741 C C . SER A 1 91 ? 18.088 -0.112 -3.858 1.00 85.88 91 SER A C 1
ATOM 743 O O . SER A 1 91 ? 18.755 0.923 -3.904 1.00 85.88 91 SER A O 1
ATOM 745 N N . LYS A 1 92 ? 18.451 -1.239 -4.480 1.00 83.19 92 LYS A N 1
ATOM 746 C CA . LYS A 1 92 ? 19.608 -1.314 -5.391 1.00 83.19 92 LYS A CA 1
ATOM 747 C C . LYS A 1 92 ? 19.286 -0.701 -6.752 1.00 83.19 92 LYS A C 1
ATOM 749 O O . LYS A 1 92 ? 20.107 0.021 -7.305 1.00 83.19 92 LYS A O 1
ATOM 754 N N . ASN A 1 93 ? 18.084 -0.980 -7.250 1.00 80.69 93 ASN A N 1
ATOM 755 C CA . ASN A 1 93 ? 17.571 -0.535 -8.542 1.00 80.69 93 ASN A CA 1
ATOM 756 C C . ASN A 1 93 ? 16.209 0.152 -8.367 1.00 80.69 93 ASN A C 1
ATOM 758 O O . ASN A 1 93 ? 15.697 0.254 -7.249 1.00 80.69 93 ASN A O 1
ATOM 762 N N . SER A 1 94 ? 15.601 0.631 -9.454 1.00 78.38 94 SER A N 1
ATOM 763 C CA . SER A 1 94 ? 14.257 1.208 -9.361 1.00 78.38 94 SER A CA 1
ATOM 764 C C . SER A 1 94 ? 13.223 0.206 -8.864 1.00 78.38 94 SER A C 1
ATOM 766 O O . SER A 1 94 ? 13.243 -0.962 -9.245 1.00 78.38 94 SER A O 1
ATOM 768 N N . LEU A 1 95 ? 12.280 0.687 -8.045 1.00 82.69 95 LEU A N 1
ATOM 769 C CA . LEU A 1 95 ? 11.247 -0.155 -7.434 1.00 82.69 95 LEU A CA 1
ATOM 770 C C . LEU A 1 95 ? 10.395 -0.892 -8.471 1.00 82.69 95 LEU A C 1
ATOM 772 O O . LEU A 1 95 ? 9.950 -2.017 -8.235 1.00 82.69 95 LEU A O 1
ATOM 776 N N . TYR A 1 96 ? 10.167 -0.249 -9.612 1.00 80.94 96 TYR A N 1
ATOM 777 C CA . TYR A 1 96 ? 9.426 -0.785 -10.743 1.00 80.94 96 TYR A CA 1
ATOM 778 C C . TYR A 1 96 ? 10.294 -0.661 -12.004 1.00 80.94 96 TYR A C 1
ATOM 780 O O . TYR A 1 96 ? 10.939 0.378 -12.188 1.00 80.94 96 TYR A O 1
ATOM 788 N N . PRO A 1 97 ? 10.323 -1.682 -12.877 1.00 75.56 97 PRO A N 1
ATOM 789 C CA . PRO A 1 97 ? 11.126 -1.644 -14.093 1.00 75.56 97 PRO A CA 1
ATOM 790 C C . PRO A 1 97 ? 10.612 -0.554 -15.039 1.00 75.56 97 PRO A C 1
ATOM 792 O O . PRO A 1 97 ? 9.409 -0.388 -15.215 1.00 75.56 97 PRO A O 1
ATOM 795 N N . SER A 1 98 ? 11.523 0.192 -15.668 1.00 71.00 98 SER A N 1
ATOM 796 C CA . SER A 1 98 ? 11.164 1.285 -16.588 1.00 71.00 98 SER A CA 1
ATOM 797 C C . SER A 1 98 ? 10.457 0.782 -17.848 1.00 71.00 98 SER A C 1
ATOM 799 O O . SER A 1 98 ? 9.578 1.459 -18.373 1.00 71.00 98 SER A O 1
ATOM 801 N N . ASN A 1 99 ? 10.826 -0.423 -18.287 1.00 77.00 99 ASN A N 1
ATOM 802 C CA . ASN A 1 99 ? 10.173 -1.166 -19.352 1.00 77.00 99 ASN A CA 1
ATOM 803 C C . ASN A 1 99 ? 9.626 -2.450 -18.746 1.00 77.00 99 ASN A C 1
ATOM 805 O O . ASN A 1 99 ? 10.392 -3.346 -18.390 1.00 77.00 99 ASN A O 1
ATOM 809 N N . PHE A 1 100 ? 8.306 -2.530 -18.614 1.00 76.00 100 PHE A N 1
ATOM 810 C CA . PHE A 1 100 ? 7.682 -3.757 -18.161 1.00 76.00 100 PHE A CA 1
ATOM 811 C C . PHE A 1 100 ? 7.848 -4.839 -19.222 1.00 76.00 100 PHE A C 1
ATOM 813 O O . PHE A 1 100 ? 7.383 -4.708 -20.352 1.00 76.00 100 PHE A O 1
ATOM 820 N N . GLN A 1 101 ? 8.542 -5.893 -18.830 1.00 74.88 101 GLN A N 1
ATOM 821 C CA . GLN A 1 101 ? 8.677 -7.142 -19.552 1.00 74.88 101 GLN A CA 1
ATOM 822 C C . GLN A 1 101 ? 8.508 -8.254 -18.525 1.00 74.88 101 GLN A C 1
ATOM 824 O O . GLN A 1 101 ? 8.666 -8.028 -17.322 1.00 74.88 101 GLN A O 1
ATOM 829 N N . GLU A 1 102 ? 8.155 -9.444 -18.990 1.00 75.06 102 GLU A N 1
ATOM 830 C CA . GLU A 1 102 ? 8.150 -10.608 -18.119 1.00 75.06 102 GLU A CA 1
ATOM 831 C C . GLU A 1 102 ? 9.595 -10.916 -17.712 1.00 75.06 102 GLU A C 1
ATOM 833 O O . GLU A 1 102 ? 10.415 -11.353 -18.515 1.00 75.06 102 GLU A O 1
ATOM 838 N N . ILE A 1 103 ? 9.914 -10.598 -16.460 1.00 74.50 103 ILE A N 1
ATOM 839 C CA . ILE A 1 103 ? 11.167 -10.942 -15.802 1.00 74.50 103 ILE A CA 1
ATOM 840 C C . ILE A 1 103 ? 10.803 -11.693 -14.527 1.00 74.50 103 ILE A C 1
ATOM 842 O O . ILE A 1 103 ? 9.983 -11.242 -13.732 1.00 74.50 103 ILE A O 1
ATOM 846 N N . ASN A 1 104 ? 11.393 -12.869 -14.336 1.00 72.44 104 ASN A N 1
ATOM 847 C CA . ASN A 1 104 ? 10.934 -13.782 -13.288 1.00 72.44 104 ASN A CA 1
ATOM 848 C C . ASN A 1 104 ? 11.165 -13.251 -11.866 1.00 72.44 104 ASN A C 1
ATOM 850 O O . ASN A 1 104 ? 10.530 -13.740 -10.938 1.00 72.44 104 ASN A O 1
ATOM 854 N N . VAL A 1 105 ? 12.063 -12.277 -11.677 1.00 87.44 105 VAL A N 1
ATOM 855 C CA . VAL A 1 105 ? 12.428 -11.747 -10.357 1.00 87.44 105 VAL A CA 1
ATOM 856 C C . VAL A 1 105 ? 12.670 -10.239 -10.443 1.00 87.44 105 VAL A C 1
ATOM 858 O O . VAL A 1 105 ? 13.348 -9.765 -11.354 1.00 87.44 105 VAL A O 1
ATOM 861 N N . LEU A 1 106 ? 12.114 -9.496 -9.487 1.00 88.88 106 LEU A N 1
ATOM 862 C CA . LEU A 1 106 ? 12.408 -8.087 -9.226 1.00 88.88 106 LEU A CA 1
ATOM 863 C C . LEU A 1 106 ? 13.244 -7.970 -7.953 1.00 88.88 106 LEU A C 1
ATOM 865 O O . LEU A 1 106 ? 13.111 -8.789 -7.048 1.00 88.88 106 LEU A O 1
ATOM 869 N N . ASP A 1 107 ? 14.053 -6.917 -7.860 1.00 89.38 107 ASP A N 1
ATOM 870 C CA . ASP A 1 107 ? 14.815 -6.658 -6.643 1.00 89.38 107 ASP A CA 1
ATOM 871 C C . ASP A 1 107 ? 13.904 -6.367 -5.448 1.00 89.38 107 ASP A C 1
ATOM 873 O O . ASP A 1 107 ? 12.889 -5.654 -5.538 1.00 89.38 107 ASP A O 1
ATOM 877 N N . ASP A 1 108 ? 14.346 -6.883 -4.308 1.00 92.44 108 ASP A N 1
ATOM 878 C CA . ASP A 1 108 ? 13.828 -6.525 -3.002 1.00 92.44 108 ASP A CA 1
ATOM 879 C C . ASP A 1 108 ? 14.158 -5.064 -2.682 1.00 92.44 108 ASP A C 1
ATOM 881 O O . ASP A 1 108 ? 15.199 -4.520 -3.072 1.00 92.44 108 ASP A O 1
ATOM 885 N N . TYR A 1 109 ? 13.284 -4.430 -1.910 1.00 91.50 109 TYR A N 1
ATOM 886 C CA . TYR A 1 109 ? 13.512 -3.077 -1.424 1.00 91.50 109 TYR A CA 1
ATOM 887 C C . TYR A 1 109 ? 12.923 -2.872 -0.037 1.00 91.50 109 TYR A C 1
ATOM 889 O O . TYR A 1 109 ? 11.988 -3.551 0.387 1.00 91.50 109 TYR A O 1
ATOM 897 N N . LYS A 1 110 ? 13.457 -1.878 0.671 1.00 92.25 110 LYS A N 1
ATOM 898 C CA . LYS A 1 110 ? 12.967 -1.468 1.983 1.00 92.25 110 LYS A CA 1
ATOM 899 C C . LYS A 1 110 ? 12.471 -0.035 1.945 1.00 92.25 110 LYS A C 1
ATOM 901 O O . LYS A 1 110 ? 13.136 0.860 1.428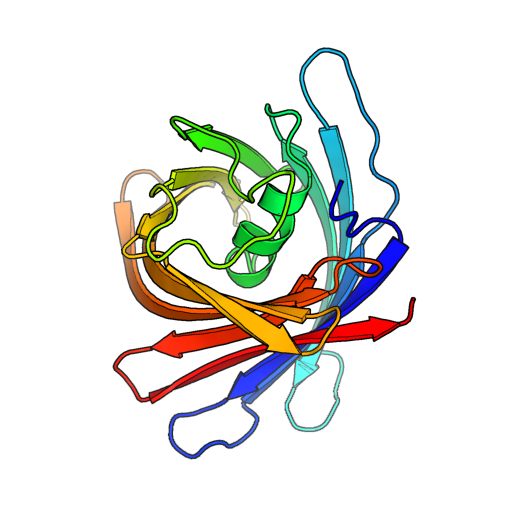 1.00 92.25 110 LYS A O 1
ATOM 906 N N . ILE A 1 111 ? 11.322 0.196 2.560 1.00 91.25 111 ILE A N 1
ATOM 907 C CA . ILE A 1 111 ? 10.819 1.527 2.866 1.00 91.25 111 ILE A CA 1
ATOM 908 C C . ILE A 1 111 ? 10.862 1.729 4.376 1.00 91.25 111 ILE A C 1
ATOM 910 O O . ILE A 1 111 ? 10.394 0.887 5.137 1.00 91.25 111 ILE A O 1
ATOM 914 N N . ILE A 1 112 ? 11.387 2.875 4.801 1.00 91.88 112 ILE A N 1
ATOM 915 C CA . ILE A 1 112 ? 11.367 3.325 6.191 1.00 91.88 112 ILE A CA 1
ATOM 916 C C . ILE A 1 112 ? 10.533 4.598 6.249 1.00 91.88 112 ILE A C 1
ATOM 918 O O . ILE A 1 112 ? 10.906 5.625 5.673 1.00 91.88 112 ILE A O 1
ATOM 922 N N . ALA A 1 113 ? 9.400 4.533 6.941 1.00 90.81 113 ALA A N 1
ATOM 923 C CA . ALA A 1 113 ? 8.550 5.686 7.190 1.00 90.81 113 ALA A CA 1
ATOM 924 C C . ALA A 1 113 ? 8.682 6.150 8.643 1.00 90.81 113 ALA A C 1
ATOM 926 O O . ALA A 1 113 ? 8.405 5.394 9.571 1.00 90.81 113 ALA A O 1
ATOM 927 N N . THR A 1 114 ? 9.036 7.420 8.835 1.00 90.81 114 THR A N 1
ATOM 928 C CA . THR A 1 114 ? 9.168 8.047 10.154 1.00 90.81 114 THR A CA 1
ATOM 929 C C . THR A 1 114 ? 8.160 9.172 10.295 1.00 90.81 114 THR A C 1
ATOM 931 O O . THR A 1 114 ? 8.134 10.112 9.495 1.00 90.81 114 THR A O 1
ATOM 934 N N . TYR A 1 115 ? 7.335 9.108 11.335 1.00 89.44 115 TYR A N 1
ATOM 935 C CA . TYR A 1 115 ? 6.265 10.073 11.558 1.00 89.44 115 TYR A CA 1
ATOM 936 C C . TYR A 1 115 ? 5.963 10.261 13.041 1.00 89.44 115 TYR A C 1
ATOM 938 O O . TYR A 1 115 ? 6.405 9.504 13.903 1.00 89.44 115 TYR A O 1
ATOM 946 N N . LYS A 1 116 ? 5.224 11.325 13.350 1.00 87.94 116 LYS A N 1
ATOM 947 C CA . LYS A 1 116 ? 4.781 11.637 14.711 1.00 87.94 116 LYS A CA 1
ATOM 948 C C . LYS A 1 116 ? 3.349 11.156 14.894 1.00 87.94 116 LYS A C 1
ATOM 950 O O . LYS A 1 116 ? 2.508 11.458 14.047 1.00 87.94 116 LYS A O 1
ATOM 955 N N . THR A 1 117 ? 3.078 10.429 15.975 1.00 81.00 117 THR A N 1
ATOM 956 C CA . THR A 1 117 ? 1.745 9.901 16.304 1.00 81.00 117 THR A CA 1
ATOM 957 C C . THR A 1 117 ? 1.336 10.247 17.736 1.00 81.00 117 THR A C 1
ATOM 959 O O . THR A 1 117 ? 2.177 10.453 18.610 1.00 81.00 117 THR A O 1
ATOM 962 N N . GLY A 1 118 ? 0.026 10.229 17.992 1.00 75.0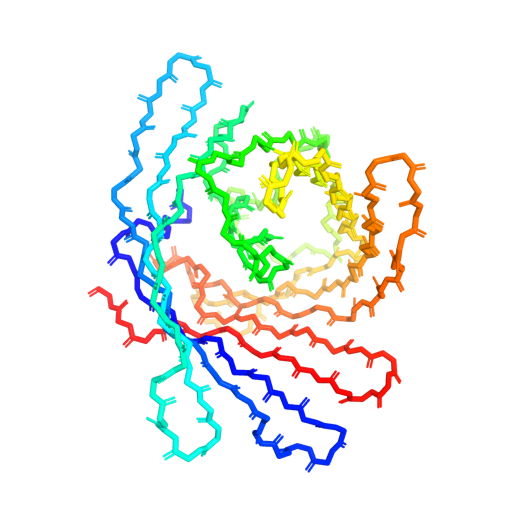0 118 GLY A N 1
ATOM 963 C CA . GLY A 1 118 ? -0.552 10.428 19.321 1.00 75.00 118 GLY A CA 1
ATOM 964 C C . GLY A 1 118 ? -0.518 11.883 19.789 1.00 75.00 118 GLY A C 1
ATOM 965 O O . GLY A 1 118 ? 0.106 12.741 19.169 1.00 75.00 118 GLY A O 1
ATOM 966 N N . PHE A 1 119 ? -1.204 12.152 20.901 1.00 72.44 119 PHE A N 1
ATOM 967 C CA . PHE A 1 119 ? -1.313 13.498 21.475 1.00 72.44 119 PHE A CA 1
ATOM 968 C C . PHE A 1 119 ? 0.054 14.085 21.860 1.00 72.44 119 PHE A C 1
ATOM 970 O O . PHE A 1 119 ? 0.329 15.247 21.586 1.00 72.44 119 PHE A O 1
ATOM 977 N N . LEU A 1 120 ? 0.938 13.252 22.419 1.00 80.25 120 LEU A N 1
ATOM 978 C CA . LEU A 1 120 ? 2.280 13.651 22.857 1.00 80.25 120 LEU A CA 1
ATOM 979 C C . LEU A 1 120 ? 3.305 13.753 21.712 1.00 80.25 120 LEU A C 1
ATOM 981 O O . LEU A 1 120 ? 4.460 14.084 21.960 1.00 80.25 120 LEU A O 1
ATOM 985 N N . GLY A 1 121 ? 2.926 13.447 20.464 1.00 82.50 121 GLY A N 1
ATOM 986 C CA . GLY A 1 121 ? 3.850 13.508 19.329 1.00 82.50 121 GLY A CA 1
ATOM 987 C C . GLY A 1 121 ? 5.039 12.550 19.473 1.00 82.50 121 GLY A C 1
ATOM 988 O O . GLY A 1 121 ? 6.194 12.925 19.241 1.00 82.50 121 GLY A O 1
ATOM 989 N N . VAL A 1 122 ? 4.775 11.300 19.856 1.00 86.75 122 VAL A N 1
ATOM 990 C CA . VAL A 1 122 ? 5.825 10.278 19.932 1.00 86.75 122 VAL A CA 1
ATOM 991 C C . VAL A 1 122 ? 6.283 9.891 18.528 1.00 86.75 122 VAL A C 1
ATOM 993 O O . VAL A 1 122 ? 5.503 9.914 17.571 1.00 86.75 122 VAL A O 1
ATOM 996 N N . THR A 1 123 ? 7.570 9.579 18.387 1.00 90.31 123 THR A N 1
ATOM 997 C CA . THR A 1 123 ? 8.121 9.109 17.112 1.00 90.31 123 THR A CA 1
ATOM 998 C C . THR A 1 123 ? 7.672 7.675 16.859 1.00 90.31 123 THR A C 1
ATOM 1000 O O . THR A 1 123 ? 7.841 6.809 17.719 1.00 90.31 123 THR A O 1
ATOM 1003 N N . SER A 1 124 ? 7.136 7.441 15.668 1.00 90.56 124 SER A N 1
ATOM 1004 C CA . SER A 1 124 ? 6.880 6.121 15.110 1.00 90.56 124 SER A CA 1
ATOM 1005 C C . SER A 1 124 ? 7.764 5.877 13.904 1.00 90.56 124 SER A C 1
ATOM 1007 O O . SER A 1 124 ? 7.991 6.788 13.103 1.00 90.56 124 SER A O 1
ATOM 1009 N N . ILE A 1 125 ? 8.229 4.640 13.789 1.00 92.38 125 ILE A N 1
ATOM 1010 C CA . ILE A 1 125 ? 8.994 4.138 12.655 1.00 92.38 125 ILE A CA 1
ATOM 1011 C C . ILE A 1 125 ? 8.246 2.920 12.121 1.00 92.38 125 ILE A C 1
ATOM 1013 O O . ILE A 1 125 ? 7.806 2.062 12.885 1.00 92.38 125 ILE A O 1
ATOM 1017 N N . THR A 1 126 ? 8.042 2.868 10.813 1.00 92.44 126 THR A N 1
ATOM 1018 C CA . THR A 1 126 ? 7.478 1.711 10.123 1.00 92.44 126 THR A CA 1
ATOM 1019 C C . THR A 1 126 ? 8.459 1.265 9.057 1.00 92.44 126 THR A C 1
ATOM 1021 O O . THR A 1 126 ? 8.673 1.972 8.071 1.00 92.44 126 THR A O 1
ATOM 1024 N N . ASP A 1 127 ? 9.043 0.097 9.284 1.00 93.88 127 ASP A N 1
ATOM 1025 C CA . ASP A 1 127 ? 9.903 -0.603 8.344 1.00 93.88 127 ASP A CA 1
ATOM 1026 C C . ASP A 1 127 ? 9.034 -1.532 7.499 1.00 93.88 127 ASP A C 1
ATOM 1028 O O . ASP A 1 127 ? 8.301 -2.349 8.049 1.00 93.88 127 ASP A O 1
ATOM 1032 N N . MET A 1 128 ? 9.115 -1.410 6.178 1.00 94.12 128 MET A N 1
ATOM 1033 C CA . MET A 1 128 ? 8.404 -2.256 5.219 1.00 94.12 128 MET A CA 1
ATOM 1034 C C . MET A 1 128 ? 9.425 -2.866 4.265 1.00 94.12 128 MET A C 1
ATOM 1036 O O . MET A 1 128 ? 10.017 -2.147 3.459 1.00 94.12 128 MET A O 1
ATOM 1040 N N . ASN A 1 129 ? 9.642 -4.172 4.366 1.00 95.25 129 ASN A N 1
ATOM 1041 C CA . ASN A 1 129 ? 10.518 -4.921 3.472 1.00 95.25 129 ASN A CA 1
ATOM 1042 C C . ASN A 1 129 ? 9.659 -5.615 2.425 1.00 95.25 129 ASN A C 1
ATOM 1044 O O . ASN A 1 129 ? 8.832 -6.448 2.775 1.00 95.25 129 ASN A O 1
ATOM 1048 N N . TYR A 1 130 ? 9.861 -5.266 1.164 1.00 94.25 130 TYR A N 1
ATOM 1049 C CA . TYR A 1 130 ? 9.214 -5.897 0.026 1.00 94.25 130 TYR A CA 1
ATOM 1050 C C . TYR A 1 130 ? 10.177 -6.913 -0.562 1.00 94.25 130 TYR A C 1
ATOM 1052 O O . TYR A 1 130 ? 11.248 -6.528 -1.035 1.00 94.25 130 TYR A O 1
ATOM 1060 N N . ILE A 1 131 ? 9.795 -8.184 -0.515 1.00 95.44 131 ILE A N 1
ATOM 1061 C CA . ILE A 1 131 ? 10.677 -9.308 -0.827 1.00 95.44 131 ILE A CA 1
ATOM 1062 C C . ILE A 1 131 ? 10.014 -10.310 -1.770 1.00 95.44 131 ILE A C 1
ATOM 1064 O O . ILE A 1 131 ? 8.795 -10.275 -1.972 1.00 95.44 131 ILE A O 1
ATOM 1068 N N . ASN A 1 132 ? 10.819 -11.214 -2.336 1.00 95.00 132 ASN A N 1
ATOM 1069 C CA . ASN A 1 132 ? 10.353 -12.338 -3.160 1.00 95.00 132 ASN A CA 1
ATOM 1070 C C . ASN A 1 132 ? 9.477 -11.882 -4.336 1.00 95.00 132 ASN A C 1
ATOM 1072 O O . ASN A 1 132 ? 8.474 -12.509 -4.687 1.00 95.00 132 ASN A O 1
ATOM 1076 N N . ARG A 1 133 ? 9.841 -10.740 -4.922 1.00 93.56 133 ARG A N 1
ATOM 1077 C CA . ARG A 1 133 ? 9.023 -10.068 -5.923 1.00 93.56 133 ARG A CA 1
ATOM 1078 C C . ARG A 1 133 ? 9.220 -10.702 -7.291 1.00 93.56 133 ARG A C 1
ATOM 1080 O O . ARG A 1 133 ? 10.346 -10.860 -7.752 1.00 93.56 133 ARG A O 1
ATOM 1087 N N . ASN A 1 134 ? 8.129 -10.992 -7.984 1.00 92.38 134 ASN A N 1
ATOM 1088 C CA . ASN A 1 134 ? 8.145 -11.414 -9.381 1.00 92.38 134 ASN A CA 1
ATOM 1089 C C . ASN A 1 134 ? 7.108 -10.637 -10.179 1.00 92.38 134 ASN A C 1
ATOM 1091 O O . ASN A 1 134 ? 6.141 -10.125 -9.616 1.00 92.38 134 ASN A O 1
ATOM 1095 N N . ILE A 1 135 ? 7.317 -10.541 -11.488 1.00 91.19 135 ILE A N 1
ATOM 1096 C CA . ILE A 1 135 ? 6.389 -9.873 -12.386 1.00 91.19 135 ILE A CA 1
ATOM 1097 C C . ILE A 1 135 ? 5.983 -10.802 -13.519 1.00 91.19 135 ILE A C 1
ATOM 1099 O O . ILE A 1 135 ? 6.809 -11.456 -14.144 1.00 91.19 135 ILE A O 1
ATOM 1103 N N . LYS A 1 136 ? 4.686 -10.815 -13.798 1.00 90.69 136 LYS A N 1
ATOM 1104 C CA . LYS A 1 136 ? 4.088 -11.532 -14.919 1.00 90.69 136 LYS A CA 1
ATOM 1105 C C . LYS A 1 136 ? 3.244 -10.578 -15.744 1.00 90.69 136 LYS A C 1
ATOM 1107 O O . LYS A 1 136 ? 2.556 -9.714 -15.188 1.00 90.69 136 LYS A O 1
ATOM 1112 N N . LYS A 1 137 ? 3.268 -10.739 -17.063 1.00 88.12 137 LYS A N 1
ATOM 1113 C CA . LYS A 1 137 ? 2.289 -10.074 -17.923 1.00 88.12 137 LYS A CA 1
ATOM 1114 C C . LYS A 1 137 ? 0.945 -10.778 -17.737 1.00 88.12 137 LYS A C 1
ATOM 1116 O O . LYS A 1 137 ? 0.892 -12.004 -17.747 1.00 88.12 137 LYS A O 1
ATOM 1121 N N . THR A 1 138 ? -0.122 -10.020 -17.507 1.00 85.69 138 THR A N 1
ATOM 1122 C CA . THR A 1 138 ? -1.467 -10.586 -17.319 1.00 85.69 138 THR A CA 1
ATOM 1123 C C . THR A 1 138 ? -2.416 -10.232 -18.445 1.00 85.69 138 THR A C 1
ATOM 1125 O O . THR A 1 138 ? -3.182 -11.098 -18.838 1.00 85.69 138 THR A O 1
ATOM 1128 N N . ASP A 1 139 ? -2.291 -9.032 -19.014 1.00 84.56 139 ASP A N 1
ATOM 1129 C CA . ASP A 1 139 ? -3.020 -8.587 -20.205 1.00 84.56 139 ASP A CA 1
ATOM 1130 C C . ASP A 1 139 ? -2.101 -7.713 -21.078 1.00 84.56 139 ASP A C 1
ATOM 1132 O O . ASP A 1 139 ? -0.979 -7.388 -20.679 1.00 84.56 139 ASP A O 1
ATOM 1136 N N . ASP A 1 140 ? -2.563 -7.279 -22.256 1.00 81.75 140 ASP A N 1
ATOM 1137 C CA . ASP A 1 140 ? -1.751 -6.502 -23.209 1.00 81.75 140 ASP A CA 1
ATOM 1138 C C . ASP A 1 140 ? -1.076 -5.269 -22.594 1.00 81.75 140 ASP A C 1
ATOM 1140 O O . ASP A 1 140 ? 0.088 -4.999 -22.895 1.00 81.75 140 ASP A O 1
ATOM 1144 N N . ASN A 1 141 ? -1.772 -4.594 -21.674 1.00 87.00 141 ASN A N 1
ATOM 1145 C CA . ASN A 1 141 ? -1.304 -3.386 -20.993 1.00 87.00 141 ASN A CA 1
ATOM 1146 C C . ASN A 1 141 ? -1.176 -3.542 -19.476 1.00 87.00 141 ASN A C 1
ATOM 1148 O O . ASN A 1 141 ? -0.904 -2.555 -18.800 1.00 87.00 141 ASN A O 1
ATOM 1152 N N . THR A 1 142 ? -1.378 -4.742 -18.926 1.00 90.19 142 THR A N 1
ATOM 1153 C CA . THR A 1 142 ? -1.354 -4.948 -17.473 1.00 90.19 142 THR A CA 1
ATOM 1154 C C . THR A 1 142 ? -0.321 -5.984 -17.075 1.00 90.19 142 THR A C 1
ATOM 1156 O O . THR A 1 142 ? -0.233 -7.077 -17.636 1.00 90.19 142 THR A O 1
ATOM 1159 N N . TYR A 1 143 ? 0.443 -5.628 -16.051 1.00 92.00 143 TYR A N 1
ATOM 1160 C CA . TYR A 1 143 ? 1.392 -6.496 -15.383 1.00 92.00 143 TYR A CA 1
ATOM 1161 C C . TYR A 1 143 ? 0.934 -6.742 -13.957 1.00 92.00 143 TYR A C 1
ATOM 1163 O O . TYR A 1 143 ? 0.369 -5.865 -13.302 1.00 92.00 143 TYR A O 1
ATOM 1171 N N . THR A 1 144 ? 1.196 -7.939 -13.457 1.00 93.38 144 THR A N 1
ATOM 1172 C CA . THR A 1 144 ? 0.977 -8.281 -12.059 1.00 93.38 144 THR A CA 1
ATOM 1173 C C . THR A 1 144 ? 2.308 -8.543 -11.392 1.00 93.38 144 THR A C 1
ATOM 1175 O O . THR A 1 144 ? 3.066 -9.397 -11.842 1.00 93.38 144 THR A O 1
ATOM 1178 N N . ILE A 1 145 ? 2.565 -7.815 -10.312 1.00 93.12 145 ILE A N 1
ATOM 1179 C CA . ILE A 1 145 ? 3.675 -8.072 -9.409 1.00 93.12 145 ILE A CA 1
ATOM 1180 C C . ILE A 1 145 ? 3.133 -8.869 -8.232 1.00 93.12 145 ILE A C 1
ATOM 1182 O O . ILE A 1 145 ? 2.183 -8.437 -7.578 1.00 93.12 145 ILE A O 1
ATOM 1186 N N . LEU A 1 146 ? 3.7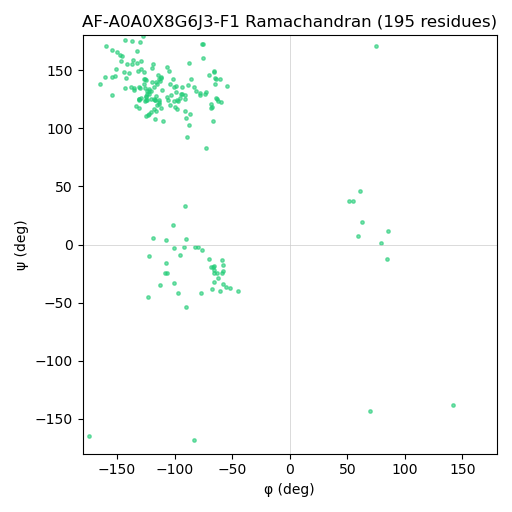21 -10.029 -7.974 1.00 95.19 146 LEU A N 1
ATOM 1187 C CA . LEU A 1 146 ? 3.489 -10.785 -6.749 1.00 95.19 146 LEU A CA 1
ATOM 1188 C C . LEU A 1 146 ? 4.701 -10.622 -5.845 1.00 95.19 146 LEU A C 1
ATOM 1190 O O . LEU A 1 146 ? 5.819 -10.479 -6.335 1.00 95.19 146 LEU A O 1
ATOM 1194 N N . GLY A 1 147 ? 4.487 -10.667 -4.540 1.00 95.50 147 GLY A N 1
ATOM 1195 C CA . GLY A 1 147 ? 5.580 -10.659 -3.583 1.00 95.50 147 GLY A CA 1
ATOM 1196 C C . GLY A 1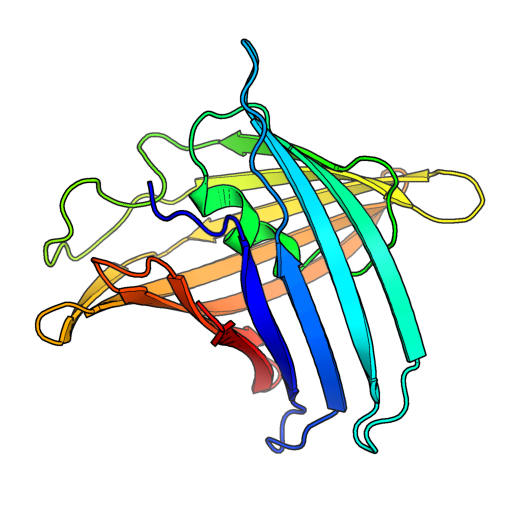 147 ? 5.098 -10.850 -2.160 1.00 95.50 147 GLY A C 1
ATOM 1197 O O . GLY A 1 147 ? 3.965 -11.266 -1.901 1.00 95.50 147 GLY A O 1
ATOM 1198 N N . GLU A 1 148 ? 5.987 -10.532 -1.236 1.00 96.44 148 GLU A N 1
ATOM 1199 C CA . GLU A 1 148 ? 5.729 -10.557 0.193 1.00 96.44 148 GLU A CA 1
ATOM 1200 C C . GLU A 1 148 ? 6.157 -9.229 0.811 1.00 96.44 148 GLU A C 1
ATOM 1202 O O . GLU A 1 148 ? 7.033 -8.531 0.293 1.00 96.44 148 GLU A O 1
ATOM 1207 N N . ILE A 1 149 ? 5.495 -8.854 1.902 1.00 95.25 149 ILE A N 1
ATOM 1208 C CA . ILE A 1 149 ? 5.804 -7.634 2.640 1.00 95.25 149 ILE A CA 1
ATOM 1209 C C . ILE A 1 149 ? 5.869 -7.951 4.115 1.00 95.25 149 ILE A C 1
ATOM 1211 O O . ILE A 1 149 ? 4.850 -8.307 4.705 1.00 95.25 149 ILE A O 1
ATOM 1215 N N . ASP A 1 150 ? 7.034 -7.718 4.704 1.00 95.62 150 ASP A N 1
ATOM 1216 C CA . ASP A 1 150 ? 7.231 -7.755 6.144 1.00 95.62 150 ASP A CA 1
ATOM 1217 C C . ASP A 1 150 ? 7.236 -6.340 6.704 1.00 95.62 150 ASP A C 1
ATOM 1219 O O . ASP A 1 150 ? 8.023 -5.482 6.293 1.00 95.62 150 ASP A O 1
ATOM 1223 N N . ILE A 1 151 ? 6.351 -6.097 7.663 1.00 94.00 151 ILE A N 1
ATOM 1224 C CA . ILE A 1 151 ? 6.133 -4.795 8.276 1.00 94.00 151 ILE A CA 1
ATOM 1225 C C . ILE A 1 151 ? 6.472 -4.877 9.749 1.00 94.00 151 ILE A C 1
ATOM 1227 O O . ILE A 1 151 ? 5.880 -5.663 10.485 1.00 94.00 151 ILE A O 1
ATOM 1231 N N . LYS A 1 152 ? 7.370 -4.004 10.192 1.00 94.81 152 LYS A N 1
ATOM 1232 C CA . LYS A 1 152 ? 7.711 -3.818 11.599 1.00 94.81 152 LYS A CA 1
ATOM 1233 C C . LYS A 1 152 ? 7.370 -2.394 12.014 1.00 94.81 152 LYS A C 1
ATOM 1235 O O . LYS A 1 152 ? 7.828 -1.435 11.395 1.00 94.81 152 LYS A O 1
ATOM 1240 N N . ILE A 1 153 ? 6.567 -2.255 13.066 1.00 91.88 153 ILE A N 1
ATOM 1241 C CA . ILE A 1 153 ? 6.135 -0.954 13.586 1.00 91.88 153 ILE A CA 1
ATOM 1242 C C . ILE A 1 153 ? 6.737 -0.742 14.970 1.00 91.88 153 ILE A C 1
ATOM 1244 O O . ILE A 1 153 ? 6.487 -1.511 15.898 1.00 91.88 153 ILE A O 1
ATOM 1248 N N . GLU A 1 154 ? 7.481 0.348 15.124 1.00 92.44 154 GLU A N 1
ATOM 1249 C CA . GLU A 1 154 ? 8.057 0.786 16.390 1.00 92.44 154 GLU A CA 1
ATOM 1250 C C . GLU A 1 154 ? 7.466 2.129 16.820 1.00 92.44 154 GLU A C 1
ATOM 1252 O O . GLU A 1 154 ? 7.267 3.041 16.013 1.00 92.44 154 GLU A O 1
ATOM 1257 N N . VAL A 1 155 ? 7.191 2.272 18.114 1.00 90.75 155 VAL A N 1
ATOM 1258 C CA . VAL A 1 155 ? 6.711 3.516 18.724 1.00 90.75 155 VAL A CA 1
ATOM 1259 C C . VAL A 1 155 ? 7.555 3.799 19.952 1.00 90.75 155 VAL A C 1
ATOM 1261 O O . VAL A 1 155 ? 7.653 2.956 20.836 1.00 90.75 155 VAL A O 1
ATOM 1264 N N . ALA A 1 156 ? 8.170 4.983 20.005 1.00 89.12 156 ALA A N 1
ATOM 1265 C CA . ALA A 1 156 ? 9.060 5.377 21.102 1.00 89.12 156 ALA A CA 1
ATOM 1266 C C . ALA A 1 156 ? 10.159 4.331 21.409 1.00 89.12 156 ALA A C 1
ATOM 1268 O O . ALA A 1 156 ? 10.488 4.090 22.565 1.00 89.12 156 ALA A O 1
ATOM 1269 N N . GLY A 1 157 ? 10.706 3.694 20.366 1.00 88.12 157 GLY A N 1
ATOM 1270 C CA . GLY A 1 157 ? 11.749 2.667 20.488 1.00 88.12 157 GLY A CA 1
ATOM 1271 C C . GLY A 1 157 ? 11.250 1.271 20.882 1.00 88.12 157 GLY A C 1
ATOM 1272 O O . GLY A 1 157 ? 12.059 0.358 21.005 1.00 88.12 157 GLY A O 1
ATOM 1273 N N . VAL A 1 158 ? 9.938 1.077 21.057 1.00 89.12 158 VAL A N 1
ATOM 1274 C CA . VAL A 1 158 ? 9.334 -0.223 21.382 1.00 89.12 158 VAL A CA 1
ATOM 1275 C C . VAL A 1 158 ? 8.678 -0.815 20.139 1.00 89.12 158 VAL A C 1
ATOM 1277 O O . VAL A 1 158 ? 7.861 -0.152 19.498 1.00 89.12 158 VAL A O 1
ATOM 1280 N N . ASN A 1 159 ? 8.999 -2.069 19.810 1.00 92.19 159 ASN A N 1
ATOM 1281 C CA . ASN A 1 159 ? 8.294 -2.814 18.767 1.00 92.19 159 ASN A CA 1
ATOM 1282 C C . ASN A 1 159 ? 6.864 -3.128 19.230 1.00 92.19 159 ASN A C 1
ATOM 1284 O O . ASN A 1 159 ? 6.674 -3.788 20.250 1.00 92.19 159 ASN A O 1
ATOM 1288 N N . ILE A 1 160 ? 5.873 -2.656 18.475 1.00 90.00 160 ILE A N 1
ATOM 1289 C CA . ILE A 1 160 ? 4.453 -2.864 18.777 1.00 90.00 160 ILE A CA 1
ATOM 1290 C C . ILE A 1 160 ? 3.770 -3.857 17.837 1.00 90.00 160 ILE A C 1
ATOM 1292 O O . ILE A 1 160 ? 2.652 -4.285 18.120 1.00 90.00 160 ILE A O 1
ATOM 1296 N N . SER A 1 161 ? 4.374 -4.181 16.692 1.00 89.00 161 SER A N 1
ATOM 1297 C CA . SER A 1 161 ? 3.751 -5.049 15.698 1.00 89.00 161 SER A CA 1
ATOM 1298 C C . SER A 1 161 ? 4.761 -5.552 14.674 1.00 89.00 161 SER A C 1
ATOM 1300 O O . SER A 1 161 ? 5.572 -4.776 14.166 1.00 89.00 161 SER A O 1
ATOM 1302 N N . ASN A 1 162 ? 4.642 -6.835 14.332 1.00 92.94 162 ASN A N 1
ATOM 1303 C CA . ASN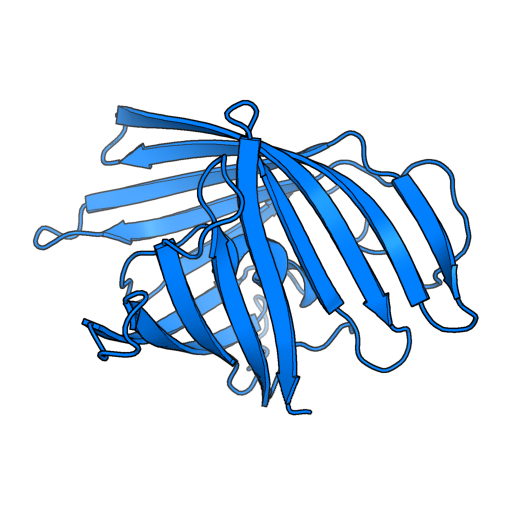 A 1 162 ? 5.266 -7.440 13.161 1.00 92.94 162 ASN A CA 1
ATOM 1304 C C . ASN A 1 162 ? 4.150 -8.103 12.345 1.00 92.94 162 ASN A C 1
ATOM 1306 O O . ASN A 1 162 ? 3.390 -8.900 12.899 1.00 92.94 162 ASN A O 1
ATOM 1310 N N . ILE A 1 163 ? 4.017 -7.747 11.070 1.00 92.38 163 ILE A N 1
ATOM 1311 C CA . ILE A 1 163 ? 2.945 -8.235 10.197 1.00 92.38 163 ILE A CA 1
ATOM 1312 C C . ILE A 1 163 ? 3.545 -8.616 8.853 1.00 92.38 163 ILE A C 1
ATOM 1314 O O . ILE A 1 163 ? 4.274 -7.820 8.270 1.00 92.38 163 ILE A O 1
ATOM 1318 N N . SER A 1 164 ? 3.184 -9.791 8.348 1.00 95.31 164 SER A N 1
ATOM 1319 C CA . SER A 1 164 ? 3.588 -10.255 7.022 1.00 95.31 164 SER A CA 1
ATOM 1320 C C . SER A 1 164 ? 2.369 -10.387 6.120 1.00 95.31 164 SER A C 1
ATOM 1322 O O . SER A 1 164 ? 1.324 -10.893 6.543 1.00 95.31 164 SER A O 1
ATOM 1324 N N . TYR A 1 165 ? 2.513 -9.953 4.872 1.00 96.56 165 TYR A N 1
ATOM 1325 C CA . TYR A 1 165 ? 1.487 -10.066 3.843 1.00 96.56 165 TYR A CA 1
ATOM 1326 C C . TYR A 1 165 ? 2.038 -10.756 2.608 1.00 96.56 165 TYR A C 1
ATOM 1328 O O . TYR A 1 165 ? 3.138 -10.442 2.162 1.00 96.56 165 TYR A O 1
ATOM 1336 N N . LYS A 1 166 ? 1.214 -11.588 1.973 1.00 97.50 166 LYS A N 1
ATOM 1337 C CA . LYS A 1 166 ? 1.351 -11.843 0.536 1.00 97.50 166 LYS A CA 1
ATOM 1338 C C . LYS A 1 166 ? 0.756 -10.663 -0.216 1.00 97.50 166 LYS A C 1
ATOM 1340 O O . LYS A 1 166 ? -0.374 -10.267 0.085 1.00 97.50 166 LYS A O 1
ATOM 1345 N N . SER A 1 167 ? 1.493 -10.113 -1.172 1.00 95.94 167 SER A N 1
ATOM 1346 C CA . SER A 1 167 ? 1.073 -8.969 -1.972 1.00 95.94 167 SER A CA 1
ATOM 1347 C C . SER A 1 167 ? 0.827 -9.350 -3.430 1.00 95.94 167 SER A C 1
ATOM 1349 O O . SER A 1 167 ? 1.510 -10.185 -4.023 1.00 95.94 167 SER A O 1
ATOM 1351 N N . GLU A 1 168 ? -0.183 -8.713 -4.007 1.00 95.56 168 GLU A N 1
ATOM 1352 C CA . GLU A 1 168 ? -0.468 -8.697 -5.437 1.00 95.56 168 GLU A CA 1
ATOM 1353 C C . GLU A 1 168 ? -0.695 -7.242 -5.839 1.00 95.56 168 GLU A C 1
ATOM 1355 O O . GLU A 1 168 ? -1.558 -6.576 -5.270 1.00 95.56 168 GLU A O 1
ATOM 1360 N N . GLU A 1 169 ? 0.045 -6.747 -6.824 1.00 93.62 169 GLU A N 1
ATOM 1361 C CA . GLU A 1 169 ? -0.122 -5.413 -7.398 1.00 93.62 169 GLU A CA 1
ATOM 1362 C C . GLU A 1 169 ? -0.377 -5.541 -8.898 1.00 93.62 169 GLU A C 1
ATOM 1364 O O . GLU A 1 169 ? 0.356 -6.239 -9.593 1.00 93.62 169 GLU A O 1
ATOM 1369 N N . LYS A 1 170 ? -1.396 -4.856 -9.419 1.00 92.88 170 LYS A N 1
ATOM 1370 C CA . LYS A 1 170 ? -1.645 -4.754 -10.861 1.00 92.88 170 LYS A CA 1
ATOM 1371 C C . LYS A 1 170 ? -1.282 -3.365 -11.346 1.00 92.88 170 LYS A C 1
ATOM 1373 O O . LYS A 1 170 ? -1.766 -2.363 -10.807 1.00 92.88 170 LYS A O 1
ATOM 1378 N N . ILE A 1 171 ? -0.449 -3.332 -12.374 1.00 90.12 171 ILE A N 1
ATOM 1379 C CA . ILE A 1 171 ? 0.088 -2.121 -12.970 1.00 90.12 171 ILE A CA 1
ATOM 1380 C C . ILE A 1 171 ? -0.329 -2.090 -14.426 1.00 90.12 171 ILE A C 1
ATOM 1382 O O . ILE A 1 171 ? 0.103 -2.918 -15.223 1.00 90.12 171 ILE A O 1
ATOM 1386 N N . ASP A 1 172 ? -1.160 -1.116 -14.747 1.00 90.12 172 ASP A N 1
ATOM 1387 C CA . ASP A 1 172 ? -1.497 -0.754 -16.110 1.00 90.12 172 ASP A CA 1
ATOM 1388 C C . ASP A 1 172 ? -0.406 0.183 -16.658 1.00 90.12 172 ASP A C 1
ATOM 1390 O O . ASP A 1 172 ? 0.063 1.094 -15.967 1.00 90.12 172 ASP A O 1
ATOM 1394 N N . THR A 1 173 ? 0.039 -0.039 -17.891 1.00 85.94 173 THR A N 1
ATOM 1395 C CA . THR A 1 173 ? 1.137 0.722 -18.507 1.00 85.94 173 THR A CA 1
ATOM 1396 C C . THR A 1 173 ? 0.799 2.197 -18.731 1.00 85.94 173 THR A C 1
ATOM 1398 O O . THR A 1 173 ? 1.709 3.027 -18.748 1.00 85.94 173 THR A O 1
ATOM 1401 N N . LEU A 1 174 ? -0.486 2.541 -18.845 1.00 85.50 174 LEU A N 1
ATOM 1402 C CA . LEU A 1 174 ? -0.982 3.906 -19.024 1.00 85.50 174 LEU A CA 1
ATOM 1403 C C . LEU A 1 174 ? -1.421 4.517 -17.688 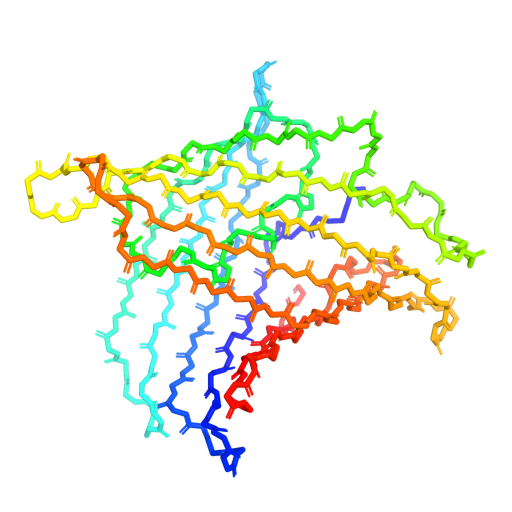1.00 85.50 174 LEU A C 1
ATOM 1405 O O . LEU A 1 174 ? -1.131 5.678 -17.392 1.00 85.50 174 LEU A O 1
ATOM 1409 N N . LYS A 1 175 ? -2.103 3.730 -16.853 1.00 86.38 175 LYS A N 1
ATOM 1410 C CA . LYS A 1 175 ? -2.746 4.196 -15.616 1.00 86.38 175 LYS A CA 1
ATOM 1411 C C . LYS A 1 175 ? -1.881 3.997 -14.374 1.00 86.38 175 LYS A C 1
ATOM 1413 O O . LYS A 1 175 ? -2.205 4.540 -13.319 1.00 86.38 175 LYS A O 1
ATOM 1418 N N . GLY A 1 176 ? -0.761 3.288 -14.456 1.00 86.25 176 GLY A N 1
ATOM 1419 C CA . GLY A 1 176 ? 0.054 2.938 -13.294 1.00 86.25 176 GLY A CA 1
ATOM 1420 C C . GLY A 1 176 ? -0.639 1.909 -12.399 1.00 86.25 176 GLY A C 1
ATOM 1421 O O . GLY A 1 176 ? -1.294 0.997 -12.886 1.00 86.25 176 GLY A O 1
ATOM 1422 N N . ILE A 1 177 ? -0.477 2.020 -11.079 1.00 87.94 177 ILE A N 1
ATOM 1423 C CA . ILE A 1 177 ? -1.062 1.057 -10.134 1.00 87.94 177 ILE A CA 1
ATOM 1424 C C . ILE A 1 177 ? -2.589 1.197 -10.143 1.00 87.94 177 ILE A C 1
ATOM 1426 O O . ILE A 1 177 ? -3.119 2.242 -9.766 1.00 87.94 177 ILE A O 1
ATOM 1430 N N . VAL A 1 178 ? -3.291 0.135 -10.543 1.00 91.56 178 VAL A N 1
ATOM 1431 C CA . VAL A 1 178 ? -4.764 0.096 -10.628 1.00 91.56 178 VAL A CA 1
ATOM 1432 C C . VAL A 1 178 ? -5.396 -0.767 -9.541 1.00 91.56 178 VAL A C 1
ATOM 1434 O O . VAL A 1 178 ? -6.551 -0.553 -9.168 1.00 91.56 178 VAL A O 1
ATOM 1437 N N . PHE A 1 179 ? -4.643 -1.727 -9.003 1.00 93.62 179 PHE A N 1
ATOM 1438 C CA . PHE A 1 179 ? -5.114 -2.618 -7.952 1.00 93.62 179 PHE A CA 1
ATOM 1439 C C . PHE A 1 179 ? -3.961 -3.104 -7.080 1.00 93.62 179 PHE A C 1
ATOM 1441 O O . PHE A 1 179 ? -2.866 -3.355 -7.575 1.00 93.62 179 PHE A O 1
ATOM 1448 N N . GLN A 1 180 ? -4.228 -3.282 -5.792 1.00 95.00 180 GLN A N 1
ATOM 1449 C CA . GLN A 1 180 ? -3.349 -3.973 -4.864 1.00 95.00 180 GLN A CA 1
ATOM 1450 C C . GLN A 1 180 ? -4.182 -4.851 -3.926 1.00 95.00 180 GLN A C 1
ATOM 1452 O O . GLN A 1 180 ? -5.299 -4.481 -3.552 1.00 95.00 180 GLN A O 1
ATOM 1457 N N . LYS A 1 181 ? -3.635 -5.987 -3.506 1.00 96.38 181 LYS A N 1
ATOM 1458 C CA . LYS A 1 181 ? -4.216 -6.885 -2.507 1.00 96.38 181 LYS A CA 1
ATOM 1459 C C . LYS A 1 181 ? -3.126 -7.374 -1.571 1.00 96.38 181 LYS A C 1
ATOM 1461 O O . LYS A 1 181 ? -2.064 -7.783 -2.023 1.00 96.38 181 LYS A O 1
ATOM 1466 N N . PHE A 1 182 ? -3.422 -7.361 -0.278 1.00 96.50 182 PHE A N 1
ATOM 1467 C CA . PHE A 1 182 ? -2.496 -7.767 0.771 1.00 96.50 182 PHE A CA 1
ATOM 1468 C C . PHE A 1 182 ? -3.206 -8.744 1.692 1.00 96.50 182 PHE A C 1
ATOM 1470 O O . PHE A 1 182 ? -4.217 -8.386 2.296 1.00 96.50 182 PHE A O 1
ATOM 1477 N N . VAL A 1 183 ? -2.706 -9.975 1.760 1.00 97.12 183 VAL A N 1
ATOM 1478 C CA . VAL A 1 183 ? -3.329 -11.084 2.494 1.00 97.12 183 VAL A CA 1
ATOM 1479 C C . VAL A 1 183 ? -2.439 -11.484 3.658 1.00 97.12 183 VAL A C 1
ATOM 1481 O O . VAL A 1 183 ? -1.290 -11.865 3.448 1.00 97.12 183 VAL A O 1
ATOM 1484 N N . GLU A 1 184 ? -2.972 -11.403 4.872 1.00 95.56 184 GLU A N 1
ATOM 1485 C CA . GLU A 1 184 ? -2.299 -11.895 6.071 1.00 95.56 184 GLU A CA 1
ATOM 1486 C C . GLU A 1 184 ? -2.360 -13.423 6.153 1.00 95.56 184 GLU A C 1
ATOM 1488 O O . GLU A 1 184 ? -3.280 -14.061 5.638 1.00 95.56 184 GLU A O 1
ATOM 1493 N N . ASN A 1 185 ? -1.466 -14.010 6.950 1.00 92.25 185 ASN A N 1
ATOM 1494 C CA . ASN A 1 185 ? -1.527 -15.433 7.302 1.00 92.25 185 ASN A CA 1
ATOM 1495 C C . ASN A 1 185 ? -2.843 -15.828 8.000 1.00 92.25 185 ASN A C 1
ATOM 1497 O O . ASN A 1 185 ? -3.251 -16.984 7.938 1.00 92.25 185 ASN A O 1
ATOM 1501 N N . SER A 1 186 ? -3.525 -14.871 8.642 1.00 91.94 186 SER A N 1
ATOM 1502 C CA . SER A 1 186 ? -4.833 -15.076 9.280 1.00 91.94 186 SER A CA 1
ATOM 1503 C C . SER A 1 186 ? -5.979 -15.301 8.280 1.00 91.94 186 SER A C 1
ATOM 1505 O O . SER A 1 186 ? -7.082 -15.677 8.683 1.00 91.94 186 SER A O 1
ATOM 1507 N N . GLY A 1 187 ? -5.743 -15.034 6.992 1.00 93.69 187 GLY A N 1
ATOM 1508 C CA . GLY A 1 187 ? -6.757 -15.001 5.940 1.00 93.69 187 GLY A CA 1
ATOM 1509 C C . GLY A 1 187 ? -7.498 -13.665 5.834 1.00 93.69 187 GLY A C 1
ATOM 1510 O O . GLY A 1 187 ? -8.174 -13.432 4.834 1.00 93.69 187 GLY A O 1
ATOM 1511 N N . SER A 1 188 ? -7.355 -12.766 6.816 1.00 96.31 188 SER A N 1
ATOM 1512 C CA . SER A 1 188 ? -7.813 -11.379 6.672 1.00 96.31 188 SER A CA 1
ATOM 1513 C C . SER A 1 188 ? -6.984 -10.677 5.599 1.00 96.31 188 SER A C 1
ATOM 1515 O O . SER A 1 188 ? -5.810 -10.991 5.387 1.00 96.31 188 SER A O 1
ATOM 1517 N N . TYR A 1 189 ? -7.592 -9.739 4.885 1.00 96.75 189 TYR A N 1
ATOM 1518 C CA . TYR A 1 189 ? -6.912 -9.053 3.794 1.00 96.75 189 TYR A CA 1
ATOM 1519 C C . TYR A 1 189 ? -7.511 -7.682 3.552 1.00 96.75 189 TYR A C 1
ATOM 1521 O O . TYR A 1 189 ? -8.611 -7.358 4.000 1.00 96.75 189 TYR A O 1
ATOM 1529 N N . PHE A 1 190 ? -6.810 -6.877 2.771 1.00 96.31 190 PHE A N 1
ATOM 1530 C CA . PHE A 1 190 ? -7.386 -5.665 2.226 1.00 96.31 190 PHE A CA 1
ATOM 1531 C C . PHE A 1 190 ? -7.005 -5.491 0.766 1.00 96.31 190 PHE A C 1
ATOM 1533 O O . PHE A 1 190 ? -6.005 -6.028 0.287 1.00 96.31 190 PHE A O 1
ATOM 1540 N N . THR A 1 191 ? -7.838 -4.745 0.053 1.00 96.50 191 THR A N 1
ATOM 1541 C CA . THR A 1 191 ? -7.582 -4.348 -1.329 1.00 96.50 191 THR A CA 1
ATOM 1542 C C . THR A 1 191 ? -7.503 -2.843 -1.435 1.00 96.50 191 THR A C 1
ATOM 1544 O O . THR A 1 191 ? -8.077 -2.133 -0.611 1.00 96.50 191 THR A O 1
ATOM 1547 N N . ILE A 1 192 ? -6.808 -2.361 -2.458 1.00 94.38 192 ILE A N 1
ATOM 1548 C CA . ILE A 1 192 ? -6.785 -0.966 -2.883 1.00 94.38 192 ILE A CA 1
ATOM 1549 C C . ILE A 1 192 ? -7.060 -0.960 -4.369 1.00 94.38 192 ILE A C 1
ATOM 1551 O O . ILE A 1 192 ? -6.388 -1.655 -5.118 1.00 94.38 192 ILE A O 1
ATOM 1555 N N . GLN A 1 193 ? -8.056 -0.198 -4.792 1.00 94.94 193 GLN A N 1
ATOM 1556 C CA . GLN A 1 193 ? -8.480 -0.164 -6.182 1.00 94.94 193 GLN A CA 1
ATOM 1557 C C . GLN A 1 193 ? -8.589 1.278 -6.654 1.00 94.94 193 GLN A C 1
ATOM 1559 O O . GLN A 1 193 ? -9.142 2.112 -5.937 1.00 94.94 193 GLN A O 1
ATOM 1564 N N . LEU A 1 194 ? -8.075 1.565 -7.848 1.00 93.44 194 LEU A N 1
ATOM 1565 C CA . LEU A 1 194 ? -8.315 2.828 -8.537 1.00 93.44 194 LEU A CA 1
ATOM 1566 C C . LEU A 1 194 ? -9.812 2.941 -8.861 1.00 93.44 194 LEU A C 1
ATOM 1568 O O . LEU A 1 194 ? -10.390 2.024 -9.441 1.00 93.44 194 LEU A O 1
ATOM 1572 N N . ILE A 1 195 ? -10.444 4.040 -8.451 1.00 93.31 195 ILE A N 1
ATOM 1573 C CA . ILE A 1 195 ? -11.889 4.264 -8.637 1.00 93.31 195 ILE A CA 1
ATOM 1574 C C . ILE A 1 195 ? -12.220 5.531 -9.424 1.00 93.31 195 ILE A C 1
ATOM 1576 O O . ILE A 1 195 ? -13.382 5.724 -9.767 1.00 93.31 195 ILE A O 1
ATOM 1580 N N . ASN A 1 196 ? -11.238 6.396 -9.680 1.00 77.81 196 ASN A N 1
ATOM 1581 C CA . ASN A 1 196 ? -11.398 7.546 -10.561 1.00 77.81 196 ASN A CA 1
ATOM 1582 C C . ASN A 1 196 ? -10.049 7.964 -11.159 1.00 77.81 196 ASN A C 1
ATOM 1584 O O . ASN A 1 196 ? -9.026 7.885 -10.465 1.00 77.81 196 ASN A O 1
ATOM 1588 N N . GLU A 1 197 ? -10.092 8.413 -12.413 1.00 61.19 197 GLU A N 1
ATOM 1589 C CA . GLU A 1 197 ? -8.970 8.952 -13.196 1.00 61.19 197 GLU A CA 1
ATOM 1590 C C . GLU A 1 197 ? -9.015 10.480 -13.258 1.00 61.19 197 GLU A C 1
ATOM 1592 O O . GLU A 1 197 ? -10.133 11.044 -13.317 1.00 61.19 197 GLU A O 1
#

Secondary structure (DSSP, 8-state):
----TT-EEEEEEE-TTS-EEEEEEEEEEEEEEETTEEEEEEEEEEEETT--EEEEEEEEEEESSS-GGGGGGTTTT--S--S-EEEEEEESS-SS-SS----S----EEEEEEEEETTTTEEEEEEEEEEEEEEEEEETTEEEEEEEEEEEEEETTEEEEEEEEEEEEEEETTTEEEEEEEEETTS-EEEEEEEE-

Radius of gyration: 16.28 Å; Cα contacts (8 Å, |Δi|>4): 499; chains: 1; bounding box: 42×35×46 Å

Foldseek 3Di:
DLACAQFKKKKFWAALVRQTAWIKIKGKHDWDADPQEIKTKIWMWIAGSVGHTPDIDIEMEDERDHANVVVVVPVVPPPFHFNYKYKYKAWPDHPDDPDDDFDADDTKIKMWIWTFGDPVRWIKIKIKIWDPWGWDDDDPFKIKIWTKIWIWMDTNNHTDDIWMWTKIWIQGNVNGTAKMKTAGPSSIIMMMGTDGD